Protein AF-A0A2E8H9S0-F1 (afdb_monomer_lite)

Structure (mmCIF, N/CA/C/O backbone):
data_AF-A0A2E8H9S0-F1
#
_entry.id   AF-A0A2E8H9S0-F1
#
loop_
_atom_site.group_PDB
_atom_site.id
_atom_site.type_symbol
_atom_site.label_atom_id
_atom_site.label_alt_id
_atom_site.label_comp_id
_atom_site.label_asym_id
_atom_site.label_entity_id
_atom_site.label_seq_id
_atom_site.pdbx_PDB_ins_code
_atom_site.Cartn_x
_atom_site.Cartn_y
_atom_site.Cartn_z
_atom_site.occupancy
_atom_site.B_iso_or_equiv
_atom_site.auth_seq_id
_atom_site.auth_comp_id
_atom_site.auth_asym_id
_atom_site.auth_atom_id
_atom_site.pdbx_PDB_model_num
ATOM 1 N N . MET A 1 1 ? -18.184 7.581 14.140 1.00 47.22 1 MET A N 1
ATOM 2 C CA . MET A 1 1 ? -17.664 6.230 14.457 1.00 47.22 1 MET A CA 1
ATOM 3 C C . MET A 1 1 ? -18.629 5.186 13.924 1.00 47.22 1 MET A C 1
ATOM 5 O O . MET A 1 1 ? -19.823 5.310 14.173 1.00 47.22 1 MET A O 1
ATOM 9 N N . ALA A 1 2 ? -18.144 4.184 13.183 1.00 56.72 2 ALA A N 1
ATOM 10 C CA . ALA A 1 2 ? -18.949 2.989 12.937 1.00 56.72 2 ALA A CA 1
ATOM 11 C C . ALA A 1 2 ? -19.368 2.406 14.294 1.00 56.72 2 ALA A C 1
ATOM 13 O O . ALA A 1 2 ? -18.574 2.409 15.235 1.00 56.72 2 ALA A O 1
ATOM 14 N N . ARG A 1 3 ? -20.622 1.969 14.412 1.00 78.50 3 ARG A N 1
ATOM 15 C CA . ARG A 1 3 ? -21.126 1.383 15.654 1.00 78.50 3 ARG A CA 1
ATOM 16 C C . ARG A 1 3 ? -20.284 0.148 15.973 1.00 78.50 3 ARG A C 1
ATOM 18 O O . ARG A 1 3 ? -20.197 -0.748 15.134 1.00 78.50 3 ARG A O 1
ATOM 25 N N . LEU A 1 4 ? -19.646 0.143 17.141 1.00 88.44 4 LEU A N 1
ATOM 26 C CA . LEU A 1 4 ? -18.887 -1.008 17.614 1.00 88.44 4 LEU A CA 1
ATOM 27 C C . LEU A 1 4 ? -19.830 -2.210 17.709 1.00 88.44 4 LEU A C 1
ATOM 29 O O . LEU A 1 4 ? -20.987 -2.076 18.110 1.00 88.44 4 LEU A O 1
ATOM 33 N N . ASP A 1 5 ? -19.351 -3.376 17.290 1.00 93.25 5 ASP A N 1
ATOM 34 C CA . ASP A 1 5 ? -20.061 -4.619 17.555 1.00 93.25 5 ASP A CA 1
ATOM 35 C C . ASP A 1 5 ? -19.833 -5.063 19.013 1.00 93.25 5 ASP A C 1
ATOM 37 O O . ASP A 1 5 ? -18.876 -4.656 19.675 1.00 93.25 5 ASP A O 1
ATOM 41 N N . VAL A 1 6 ? -20.705 -5.941 19.516 1.00 95.62 6 VAL A N 1
ATOM 42 C CA . VAL A 1 6 ? -20.669 -6.401 20.919 1.00 95.62 6 VAL A CA 1
ATOM 43 C C . VAL A 1 6 ? -19.329 -7.060 21.285 1.00 95.62 6 VAL A C 1
ATOM 45 O O . VAL A 1 6 ? -18.913 -7.041 22.443 1.00 95.62 6 VAL A O 1
ATOM 48 N N . ARG A 1 7 ? -18.622 -7.650 20.312 1.00 96.50 7 ARG A N 1
ATOM 49 C CA . ARG A 1 7 ? -17.328 -8.306 20.548 1.00 96.50 7 ARG A CA 1
ATOM 50 C C . ARG A 1 7 ? -16.222 -7.267 20.681 1.00 96.50 7 ARG A C 1
ATOM 52 O O . ARG A 1 7 ? -15.384 -7.397 21.564 1.00 96.50 7 ARG A O 1
ATOM 59 N N . GLN A 1 8 ? -16.241 -6.234 19.844 1.00 96.94 8 GLN A N 1
ATOM 60 C CA . GLN A 1 8 ? -15.333 -5.092 19.948 1.00 96.94 8 GLN A CA 1
ATOM 61 C C . GLN A 1 8 ? -15.526 -4.358 21.279 1.00 96.94 8 GLN A C 1
ATOM 63 O O . GLN A 1 8 ? -14.546 -4.073 21.962 1.00 96.94 8 GLN A O 1
ATOM 68 N N . GLU A 1 9 ? -16.777 -4.130 21.687 1.00 96.81 9 GLU A N 1
ATOM 69 C CA . GLU A 1 9 ? -17.101 -3.555 22.998 1.00 96.81 9 GLU A CA 1
ATOM 70 C C . GLU A 1 9 ? -16.582 -4.425 24.149 1.00 96.81 9 GLU A C 1
ATOM 72 O O . GLU A 1 9 ? -16.043 -3.899 25.120 1.00 96.81 9 GLU A O 1
ATOM 77 N N . ALA A 1 10 ? -16.701 -5.754 24.050 1.00 97.12 10 ALA A N 1
ATOM 78 C CA . ALA A 1 10 ? -16.175 -6.668 25.062 1.00 97.12 10 ALA A CA 1
ATOM 79 C C . ALA A 1 10 ? -14.645 -6.597 25.185 1.00 97.12 10 ALA A C 1
ATOM 81 O O . ALA A 1 10 ? -14.139 -6.583 26.306 1.00 97.12 10 ALA A O 1
ATOM 82 N N . VAL A 1 11 ? -13.923 -6.515 24.061 1.00 97.06 11 VAL A N 1
ATOM 83 C CA . VAL A 1 11 ? -12.458 -6.353 24.051 1.00 97.06 11 VAL A CA 1
ATOM 84 C C . VAL A 1 11 ? -12.054 -5.027 24.685 1.00 97.06 11 VAL A C 1
ATOM 86 O O . VAL A 1 11 ? -11.240 -5.026 25.604 1.00 97.06 11 VAL A O 1
ATOM 89 N N . ILE A 1 12 ? -12.653 -3.912 24.248 1.00 96.75 12 ILE A N 1
ATOM 90 C CA . ILE A 1 12 ? -12.361 -2.585 24.812 1.00 96.75 12 ILE A CA 1
ATOM 91 C C . ILE A 1 12 ? -12.625 -2.596 26.315 1.00 96.75 12 ILE A C 1
ATOM 93 O O . ILE A 1 12 ? -11.752 -2.213 27.084 1.00 96.75 12 ILE A O 1
ATOM 97 N N . ARG A 1 13 ? -13.782 -3.117 26.743 1.00 97.06 13 ARG A N 1
ATOM 98 C CA . ARG A 1 13 ? -14.147 -3.213 28.158 1.00 97.06 13 ARG A CA 1
ATOM 99 C C . ARG A 1 13 ? -13.107 -3.990 28.968 1.00 97.06 13 ARG A C 1
ATOM 101 O O . ARG A 1 13 ? -12.701 -3.512 30.023 1.00 97.06 13 ARG A O 1
ATOM 108 N N . ALA A 1 14 ? -12.676 -5.158 28.490 1.00 97.38 14 ALA A N 1
ATOM 109 C CA . ALA A 1 14 ? -11.665 -5.964 29.174 1.00 97.38 14 ALA A CA 1
ATOM 110 C C . ALA A 1 14 ? -10.349 -5.186 29.346 1.00 97.38 14 ALA A C 1
ATOM 112 O O . ALA A 1 14 ? -9.828 -5.106 30.454 1.00 97.38 14 ALA A O 1
ATOM 113 N N . LEU A 1 15 ? -9.870 -4.524 28.289 1.00 96.88 15 LEU A N 1
ATOM 114 C CA . LEU A 1 15 ? -8.646 -3.718 28.349 1.00 96.88 15 LEU A CA 1
ATOM 115 C C . LEU A 1 15 ? -8.792 -2.472 29.239 1.00 96.88 15 LEU A C 1
ATOM 117 O O . LEU A 1 15 ? -7.859 -2.075 29.939 1.00 96.88 15 LEU A O 1
ATOM 121 N N . THR A 1 16 ? -9.972 -1.847 29.254 1.00 96.12 16 THR A N 1
ATOM 122 C CA . THR A 1 16 ? -10.252 -0.697 30.119 1.00 96.12 16 THR A CA 1
ATOM 123 C C . THR A 1 16 ? -10.128 -1.075 31.594 1.00 96.12 16 THR A C 1
ATOM 125 O O . THR A 1 16 ? -9.501 -0.328 32.346 1.00 96.12 16 THR A O 1
ATOM 128 N N . TYR A 1 17 ? -10.681 -2.214 32.013 1.00 95.56 17 TYR A N 1
ATOM 129 C CA . TYR A 1 17 ? -10.714 -2.591 33.430 1.00 95.56 17 TYR A CA 1
ATOM 130 C C . TYR A 1 17 ? -9.489 -3.378 33.894 1.00 95.56 17 TYR A C 1
ATOM 132 O O . TYR A 1 17 ? -8.980 -3.098 34.976 1.00 95.56 17 TYR A O 1
ATOM 140 N N . SER A 1 18 ? -9.003 -4.322 33.091 1.00 94.88 18 SER A N 1
ATOM 141 C CA . SER A 1 18 ? -7.900 -5.208 33.481 1.00 94.88 18 SER A CA 1
ATOM 142 C C . SER A 1 18 ? -6.527 -4.687 33.044 1.00 94.88 18 SER A C 1
ATOM 144 O O . SER A 1 18 ? -5.508 -5.208 33.488 1.00 94.88 18 SER A O 1
ATOM 146 N N . GLY A 1 19 ? -6.481 -3.642 32.210 1.00 92.81 19 GLY A N 1
ATOM 147 C CA . GLY A 1 19 ? -5.237 -3.130 31.638 1.00 92.81 19 GLY A CA 1
ATOM 148 C C . GLY A 1 19 ? -4.802 -3.922 30.402 1.00 92.81 19 GLY A C 1
ATOM 149 O O . GLY A 1 19 ? -5.646 -4.522 29.735 1.00 92.81 19 GLY A O 1
ATOM 150 N N . PRO A 1 20 ? -3.507 -3.893 30.054 1.00 94.19 20 PRO A N 1
ATOM 151 C CA . PRO A 1 20 ? -2.991 -4.650 28.924 1.00 94.19 20 PRO A CA 1
ATOM 152 C C . PRO A 1 20 ? -3.150 -6.155 29.128 1.00 94.19 20 PRO A C 1
ATOM 154 O O . PRO A 1 20 ? -2.842 -6.679 30.198 1.00 94.19 20 PRO A O 1
ATOM 157 N N . LEU A 1 21 ? -3.625 -6.854 28.100 1.00 95.12 21 LEU A N 1
ATOM 158 C CA . LEU A 1 21 ? -3.925 -8.284 28.176 1.00 95.12 21 LEU A CA 1
ATOM 159 C C . LEU A 1 21 ? -3.439 -9.001 26.928 1.00 95.12 21 LEU A C 1
ATOM 161 O O . LEU A 1 21 ? -3.664 -8.537 25.810 1.00 95.12 21 LEU A O 1
ATOM 165 N N . SER A 1 22 ? -2.853 -10.181 27.096 1.00 93.25 22 SER A N 1
ATOM 166 C CA . SER A 1 22 ? -2.532 -11.027 25.952 1.00 93.25 22 SER A CA 1
ATOM 167 C C . SER A 1 22 ? -3.778 -11.635 25.303 1.00 93.25 22 SER A C 1
ATOM 169 O O . SER A 1 22 ? -4.831 -11.732 25.947 1.00 93.25 22 SER A O 1
ATOM 171 N N . PRO A 1 23 ? -3.701 -12.119 24.047 1.00 92.38 23 PRO A N 1
ATOM 172 C CA . PRO A 1 23 ? -4.832 -12.774 23.389 1.00 92.38 23 PRO A CA 1
ATOM 173 C C . PRO A 1 23 ? -5.427 -13.933 24.199 1.00 92.38 23 PRO A C 1
ATOM 175 O O . PRO A 1 23 ? -6.633 -14.186 24.132 1.00 92.38 23 PRO A O 1
ATOM 178 N N . ARG A 1 24 ? -4.602 -14.636 24.989 1.00 93.12 24 ARG A N 1
ATOM 179 C CA . ARG A 1 24 ? -5.066 -15.692 25.896 1.00 93.12 24 ARG A CA 1
ATOM 180 C C . ARG A 1 24 ? -5.895 -15.113 27.041 1.00 93.12 24 ARG A C 1
ATOM 182 O O . ARG A 1 24 ? -6.999 -15.600 27.275 1.00 93.12 24 ARG A O 1
ATOM 189 N N . GLN A 1 25 ? -5.391 -14.083 27.716 1.00 95.06 25 GLN A N 1
ATOM 190 C CA . GLN A 1 25 ? -6.082 -13.450 28.841 1.00 95.06 25 GLN A CA 1
ATOM 191 C C . GLN A 1 25 ? -7.369 -12.752 28.388 1.00 95.06 25 GLN A C 1
ATOM 193 O O . GLN A 1 25 ? -8.411 -12.926 29.007 1.00 95.06 25 GLN A O 1
ATOM 198 N N . LEU A 1 26 ? -7.354 -12.066 27.241 1.00 95.75 26 LEU A N 1
ATOM 199 C CA . LEU A 1 26 ? -8.564 -11.495 26.639 1.00 95.75 26 LEU A CA 1
ATOM 200 C C . LEU A 1 26 ? -9.637 -12.548 26.381 1.00 95.75 26 LEU A C 1
ATOM 202 O O . LEU A 1 26 ? -10.826 -12.278 26.532 1.00 95.75 26 LEU A O 1
ATOM 206 N N . ARG A 1 27 ? -9.240 -13.758 25.988 1.00 96.50 27 ARG A N 1
ATOM 207 C CA . ARG A 1 27 ? -10.175 -14.866 25.790 1.00 96.50 27 ARG A CA 1
ATOM 208 C C . ARG A 1 27 ? -10.837 -15.292 27.098 1.00 96.50 27 ARG A C 1
ATOM 210 O O . ARG A 1 27 ? -12.031 -15.573 27.101 1.00 96.50 27 ARG A O 1
ATOM 217 N N . GLU A 1 28 ? -10.062 -15.344 28.176 1.00 96.19 28 GLU A N 1
ATOM 218 C CA . GLU A 1 28 ? -10.535 -15.681 29.523 1.00 96.19 28 GLU A CA 1
ATOM 219 C C . GLU A 1 28 ? -11.490 -14.600 30.052 1.00 96.19 28 GLU A C 1
ATOM 221 O O . GLU A 1 28 ? -12.584 -14.928 30.503 1.00 96.19 28 GLU A O 1
ATOM 226 N N . GLU A 1 29 ? -11.139 -13.325 29.881 1.00 96.56 29 GLU A N 1
ATOM 227 C CA . GLU A 1 29 ? -11.931 -12.173 30.338 1.00 96.56 29 GLU A CA 1
ATOM 228 C C . GLU A 1 29 ? -13.227 -11.964 29.541 1.00 96.56 29 GLU A C 1
ATOM 230 O O . GLU A 1 29 ? -14.276 -11.616 30.083 1.00 96.56 29 GLU A O 1
ATOM 235 N N . THR A 1 30 ? -13.181 -12.163 28.222 1.00 96.31 30 THR A N 1
ATOM 236 C CA . THR A 1 30 ? -14.342 -11.916 27.349 1.00 96.31 30 THR A CA 1
ATOM 237 C C . THR A 1 30 ? -15.236 -13.140 27.165 1.00 96.31 30 THR A C 1
ATOM 239 O O . THR A 1 30 ? -16.365 -13.000 26.692 1.00 96.31 30 THR A O 1
ATOM 242 N N . GLY A 1 31 ? -14.733 -14.344 27.461 1.00 96.44 31 GLY A N 1
ATOM 243 C CA . GLY A 1 31 ? -15.399 -15.616 27.164 1.00 96.44 31 GLY A CA 1
ATOM 244 C C . GLY A 1 31 ? -15.570 -15.909 25.665 1.00 96.44 31 GLY A C 1
ATOM 245 O O . GLY A 1 31 ? -16.236 -16.876 25.291 1.00 96.44 31 GLY A O 1
ATOM 246 N N . LEU A 1 32 ? -15.001 -15.085 24.778 1.00 96.69 32 LEU A N 1
ATOM 247 C CA . LEU A 1 32 ? -15.121 -15.259 23.332 1.00 96.69 32 LEU A CA 1
ATOM 248 C C . LEU A 1 32 ? -14.265 -16.432 22.849 1.00 96.69 32 LEU A C 1
ATOM 250 O O . LEU A 1 32 ? -13.153 -16.656 23.314 1.00 96.69 32 LEU A O 1
ATOM 254 N N . ALA A 1 33 ? -14.731 -17.153 21.830 1.00 96.44 33 ALA A N 1
ATOM 255 C CA . ALA A 1 33 ? -13.869 -18.096 21.125 1.00 96.44 33 ALA A CA 1
ATOM 256 C C . ALA A 1 33 ? -12.743 -17.352 20.376 1.00 96.44 33 ALA A C 1
ATOM 258 O O . ALA A 1 33 ? -12.923 -16.220 19.924 1.00 96.44 33 ALA A O 1
ATOM 259 N N . HIS A 1 34 ? -11.599 -18.017 20.178 1.00 94.06 34 HIS A N 1
ATOM 260 C CA . HIS A 1 34 ? -10.388 -17.391 19.627 1.00 94.06 34 HIS A CA 1
ATOM 261 C C . HIS A 1 34 ? -10.603 -16.706 18.264 1.00 94.06 34 HIS A C 1
ATOM 263 O O . HIS A 1 34 ? -10.235 -15.549 18.098 1.00 94.06 34 HIS A O 1
ATOM 269 N N . ARG A 1 35 ? -11.245 -17.373 17.291 1.00 96.50 35 ARG A N 1
ATOM 270 C CA . ARG A 1 35 ? -11.479 -16.786 15.955 1.00 96.50 35 ARG A CA 1
ATOM 271 C C . ARG A 1 35 ? -12.344 -15.508 16.011 1.00 96.50 35 ARG A C 1
ATOM 273 O O . ARG A 1 35 ? -11.916 -14.495 15.463 1.00 96.50 35 ARG A O 1
ATOM 280 N N . PRO A 1 36 ? -13.526 -15.504 16.665 1.00 96.50 36 PRO A N 1
ATOM 281 C CA . PRO A 1 36 ? -14.302 -14.281 16.882 1.00 96.50 36 PRO A CA 1
ATOM 282 C C . PRO A 1 36 ? -13.560 -13.170 17.630 1.00 96.50 36 PRO A C 1
ATOM 284 O O . PRO A 1 36 ? -13.732 -12.008 17.267 1.00 96.50 36 PRO A O 1
ATOM 287 N N . LEU A 1 37 ? -12.762 -13.520 18.644 1.00 96.38 37 LEU A N 1
ATOM 288 C CA . LEU A 1 37 ? -11.953 -12.569 19.407 1.00 96.38 37 LEU A CA 1
ATOM 289 C C . LEU A 1 37 ? -10.928 -11.881 18.502 1.00 96.38 37 LEU A C 1
ATOM 291 O O . LEU A 1 37 ? -10.944 -10.660 18.388 1.00 96.38 37 LEU A O 1
ATOM 295 N N . MET A 1 38 ? -10.099 -12.655 17.798 1.00 95.56 38 MET A N 1
ATOM 296 C CA . MET A 1 38 ? -9.067 -12.092 16.922 1.00 95.56 38 MET A CA 1
ATOM 297 C C . MET A 1 38 ? -9.668 -11.287 15.771 1.00 95.56 38 MET A C 1
ATOM 299 O O . MET A 1 38 ? -9.131 -10.252 15.399 1.00 95.56 38 MET A O 1
ATOM 303 N N . ALA A 1 39 ? -10.832 -11.682 15.246 1.00 96.12 39 ALA A N 1
ATOM 304 C CA . ALA A 1 39 ? -11.540 -10.870 14.258 1.00 96.12 39 ALA A CA 1
ATOM 305 C C . ALA A 1 39 ? -11.970 -9.495 14.811 1.00 96.12 39 ALA A C 1
ATOM 307 O O . ALA A 1 39 ? -11.952 -8.514 14.067 1.00 96.12 39 ALA A O 1
ATOM 308 N N . ALA A 1 40 ? -12.356 -9.412 16.090 1.00 96.31 40 ALA A N 1
ATOM 309 C CA . ALA A 1 40 ? -12.659 -8.143 16.750 1.00 96.31 40 ALA A CA 1
ATOM 310 C C . ALA A 1 40 ? -11.383 -7.325 17.004 1.00 96.31 40 ALA A C 1
ATOM 312 O O . ALA A 1 40 ? -11.358 -6.144 16.660 1.00 96.31 40 ALA A O 1
ATOM 313 N N . VAL A 1 41 ? -10.319 -7.961 17.508 1.00 95.62 41 VAL A N 1
ATOM 314 C CA . VAL A 1 41 ? -8.998 -7.342 17.725 1.00 95.62 41 VAL A CA 1
ATOM 315 C C . VAL A 1 41 ? -8.453 -6.752 16.425 1.00 95.62 41 VAL A C 1
ATOM 317 O O . VAL A 1 41 ? -8.263 -5.546 16.360 1.00 95.62 41 VAL A O 1
ATOM 320 N N . HIS A 1 42 ? -8.351 -7.527 15.341 1.00 95.12 42 HIS A N 1
ATOM 321 C CA . HIS A 1 42 ? -7.843 -7.033 14.053 1.00 95.12 42 HIS A CA 1
ATOM 322 C C . HIS A 1 42 ? -8.685 -5.884 13.472 1.00 95.12 42 HIS A C 1
ATOM 324 O O . HIS A 1 42 ? -8.214 -5.090 12.656 1.00 95.12 42 HIS A O 1
ATOM 330 N N . ARG A 1 43 ? -9.979 -5.798 13.816 1.00 94.44 43 ARG A N 1
ATOM 331 C CA . ARG A 1 43 ? -10.802 -4.638 13.443 1.00 94.44 43 ARG A CA 1
ATOM 332 C C . ARG A 1 43 ? -10.448 -3.403 14.267 1.00 94.44 43 ARG A C 1
ATOM 334 O O . ARG A 1 43 ? -10.434 -2.317 13.702 1.00 94.44 43 ARG A O 1
ATOM 341 N N . LEU A 1 44 ? -10.189 -3.569 15.560 1.00 95.44 44 LEU A N 1
ATOM 342 C CA . LEU A 1 44 ? -9.778 -2.489 16.454 1.00 95.44 44 LEU A CA 1
ATOM 343 C C . LEU A 1 44 ? -8.352 -2.005 16.152 1.00 95.44 44 LEU A C 1
ATOM 345 O O . LEU A 1 44 ? -8.129 -0.799 16.148 1.00 95.44 44 LEU A O 1
ATOM 349 N N . GLU A 1 45 ? -7.425 -2.904 15.817 1.00 94.00 45 GLU A N 1
ATOM 350 C CA . GLU A 1 45 ? -6.055 -2.558 15.402 1.00 94.00 45 GLU A CA 1
ATOM 351 C C . GLU A 1 45 ? -6.053 -1.743 14.111 1.00 94.00 45 GLU A C 1
ATOM 353 O O . GLU A 1 45 ? -5.451 -0.678 14.043 1.00 94.00 45 GLU A O 1
ATOM 358 N N . ARG A 1 46 ? -6.815 -2.179 13.097 1.00 90.44 46 ARG A N 1
ATOM 359 C CA . ARG A 1 46 ? -6.977 -1.410 11.850 1.00 90.44 46 ARG A CA 1
ATOM 360 C C . ARG A 1 46 ? -7.617 -0.037 12.059 1.00 90.44 46 ARG A C 1
ATOM 362 O O . ARG A 1 46 ? -7.480 0.823 11.197 1.00 90.44 46 ARG A O 1
ATOM 369 N N . ALA A 1 47 ? -8.339 0.147 13.161 1.00 89.81 47 ALA A N 1
ATOM 370 C CA . ALA A 1 47 ? -8.934 1.419 13.551 1.00 89.81 47 ALA A CA 1
ATOM 371 C C . ALA A 1 47 ? -8.052 2.212 14.533 1.00 89.81 47 ALA A C 1
ATOM 373 O O . ALA A 1 47 ? -8.516 3.227 15.043 1.00 89.81 47 ALA A O 1
ATOM 374 N N . PHE A 1 48 ? -6.824 1.752 14.811 1.00 90.31 48 PHE A N 1
ATOM 375 C CA . PHE A 1 48 ? -5.898 2.349 15.779 1.00 90.31 48 PHE A CA 1
ATOM 376 C C . PHE A 1 48 ? -6.515 2.543 17.175 1.00 90.31 48 PHE A C 1
ATOM 378 O O . PHE A 1 48 ? -6.202 3.497 17.875 1.00 90.31 48 PHE A O 1
ATOM 385 N N . VAL A 1 49 ? -7.408 1.639 17.591 1.00 93.19 49 VAL A N 1
ATOM 386 C CA . VAL A 1 49 ? -8.010 1.648 18.939 1.00 93.19 49 VAL A CA 1
ATOM 387 C C . VAL A 1 49 ? -7.194 0.797 19.907 1.00 93.19 49 VAL A C 1
ATOM 389 O O . VAL A 1 49 ? -7.040 1.152 21.075 1.00 93.19 49 VAL A O 1
ATOM 392 N N . VAL A 1 50 ? -6.667 -0.327 19.419 1.00 94.94 50 VAL A N 1
ATOM 393 C CA . VAL A 1 50 ? -5.782 -1.214 20.182 1.00 94.94 50 VAL A CA 1
ATOM 394 C C . VAL A 1 50 ? -4.470 -1.413 19.436 1.00 94.94 50 VAL A C 1
ATOM 396 O O . VAL A 1 50 ? -4.451 -1.364 18.207 1.00 94.94 50 VAL A O 1
ATOM 399 N N . CYS A 1 51 ? -3.390 -1.641 20.173 1.00 93.25 51 CYS A N 1
ATOM 400 C CA . CYS A 1 51 ? -2.080 -1.967 19.623 1.00 93.25 51 CYS A CA 1
ATOM 401 C C . CYS A 1 51 ? -1.429 -3.092 20.424 1.00 93.25 51 CYS A C 1
ATOM 403 O O . CYS A 1 51 ? -1.615 -3.192 21.635 1.00 93.25 51 CYS A O 1
ATOM 405 N N . GLU A 1 52 ? -0.680 -3.945 19.741 1.00 91.06 52 GLU A N 1
ATOM 406 C CA . GLU A 1 52 ? 0.135 -4.984 20.365 1.00 91.06 52 GLU A CA 1
ATOM 407 C C . GLU A 1 52 ? 1.469 -4.392 20.846 1.00 91.06 52 GLU A C 1
ATOM 409 O O . GLU A 1 52 ? 2.058 -3.553 20.160 1.00 91.06 52 GLU A O 1
ATOM 414 N N . ASP A 1 53 ? 1.957 -4.842 22.002 1.00 85.62 53 ASP A N 1
ATOM 415 C CA . ASP A 1 53 ? 3.332 -4.587 22.433 1.00 85.62 53 ASP A CA 1
ATOM 416 C C . ASP A 1 53 ? 4.317 -5.334 21.513 1.00 85.62 53 ASP A C 1
ATOM 418 O O . ASP A 1 53 ? 4.316 -6.565 21.420 1.00 85.62 53 ASP A O 1
ATOM 422 N N . GLN A 1 54 ? 5.159 -4.577 20.809 1.00 72.25 54 GLN A N 1
ATOM 423 C CA . GLN A 1 54 ? 6.119 -5.094 19.831 1.00 72.25 54 GLN A CA 1
ATOM 424 C C . GLN A 1 54 ? 7.527 -5.291 20.408 1.00 72.25 54 GLN A C 1
ATOM 426 O O . GLN A 1 54 ? 8.516 -5.163 19.688 1.00 72.25 54 GLN A O 1
ATOM 431 N N . THR A 1 55 ? 7.660 -5.616 21.693 1.00 72.56 55 THR A N 1
ATOM 432 C CA . THR A 1 55 ? 8.965 -5.994 22.247 1.00 72.56 55 THR A CA 1
ATOM 433 C C . THR A 1 55 ? 9.462 -7.329 21.665 1.00 72.56 55 THR A C 1
ATOM 435 O O . THR A 1 55 ? 8.800 -8.367 21.728 1.00 72.56 55 THR A O 1
ATOM 438 N N . ASP A 1 56 ? 10.672 -7.318 21.094 1.00 65.00 56 ASP A N 1
ATOM 439 C CA . ASP A 1 56 ? 11.276 -8.470 20.396 1.00 65.00 56 ASP A CA 1
ATOM 440 C C . ASP A 1 56 ? 11.563 -9.686 21.301 1.00 65.00 56 ASP A C 1
ATOM 442 O O . ASP A 1 56 ? 11.858 -10.777 20.813 1.00 65.00 56 ASP A O 1
ATOM 446 N N . SER A 1 57 ? 11.488 -9.523 22.623 1.00 65.81 57 SER A N 1
ATOM 447 C CA . SER A 1 57 ? 11.890 -10.531 23.609 1.00 65.81 57 SER A CA 1
ATOM 448 C C . SER A 1 57 ? 10.737 -11.352 24.198 1.00 65.81 57 SER A C 1
ATOM 450 O O . SER A 1 57 ? 11.001 -12.328 24.907 1.00 65.81 57 SER A O 1
ATOM 452 N N . ALA A 1 58 ? 9.477 -10.999 23.923 1.00 63.78 58 ALA A N 1
ATOM 453 C CA . ALA A 1 58 ? 8.317 -11.627 24.553 1.00 63.78 58 ALA A CA 1
ATOM 454 C C . ALA A 1 58 ? 7.567 -12.583 23.609 1.00 63.78 58 ALA A C 1
ATOM 456 O O . ALA A 1 58 ? 7.165 -12.226 22.501 1.00 63.78 58 ALA A O 1
ATOM 457 N N . TRP A 1 59 ? 7.340 -13.813 24.089 1.00 68.31 59 TRP A N 1
ATOM 458 C CA . TRP A 1 59 ? 6.488 -14.812 23.428 1.00 68.31 59 TRP A CA 1
ATOM 459 C C . TRP A 1 59 ? 4.990 -14.532 23.601 1.00 68.31 59 TRP A C 1
ATOM 461 O O . TRP A 1 59 ? 4.193 -15.008 22.797 1.00 68.31 59 TRP A O 1
ATOM 471 N N . ASP A 1 60 ? 4.612 -13.793 24.649 1.00 77.12 60 ASP A N 1
ATOM 472 C CA . ASP A 1 60 ? 3.236 -13.363 24.902 1.00 77.12 60 ASP A CA 1
ATOM 473 C C . ASP A 1 60 ? 3.181 -11.840 24.794 1.00 77.12 60 ASP A C 1
ATOM 475 O O . ASP A 1 60 ? 3.818 -11.144 25.585 1.00 77.12 60 ASP A O 1
ATOM 479 N N . ARG A 1 61 ? 2.474 -11.339 23.780 1.00 85.56 61 ARG A N 1
ATOM 480 C CA . ARG A 1 61 ? 2.425 -9.915 23.450 1.00 85.56 61 ARG A CA 1
ATOM 481 C C . ARG A 1 61 ? 1.088 -9.327 23.898 1.00 85.56 61 ARG A C 1
ATOM 483 O O . ARG A 1 61 ? 0.047 -9.671 23.328 1.00 85.56 61 ARG A O 1
ATOM 490 N N . PRO A 1 62 ? 1.070 -8.521 24.969 1.00 91.94 62 PRO A N 1
ATOM 491 C CA . PRO A 1 62 ? -0.157 -7.898 25.430 1.00 91.94 62 PRO A CA 1
ATOM 492 C C . PRO A 1 62 ? -0.684 -6.880 24.416 1.00 91.94 62 PRO A C 1
ATOM 494 O O . PRO A 1 62 ? 0.065 -6.218 23.702 1.00 91.94 62 PRO A O 1
ATOM 497 N N . LEU A 1 63 ? -2.007 -6.759 24.370 1.00 94.62 63 LEU A N 1
ATOM 498 C CA . LEU A 1 63 ? -2.722 -5.720 23.646 1.00 94.62 63 LEU A CA 1
ATOM 499 C C . LEU A 1 63 ? -3.046 -4.579 24.603 1.00 94.62 63 LEU A C 1
ATOM 501 O O . LEU A 1 63 ? -3.503 -4.805 25.723 1.00 94.62 63 LEU A O 1
ATOM 505 N N . HIS A 1 64 ? -2.855 -3.357 24.130 1.00 94.62 64 HIS A N 1
ATOM 506 C CA . HIS A 1 64 ? -3.064 -2.118 24.859 1.00 94.62 64 HIS A CA 1
ATOM 507 C C . HIS A 1 64 ? -4.116 -1.259 24.155 1.00 94.62 64 HIS A C 1
ATOM 509 O O . HIS A 1 64 ? -4.353 -1.406 22.957 1.00 94.62 64 HIS A O 1
ATOM 515 N N . LEU A 1 65 ? -4.742 -0.338 24.892 1.00 95.25 65 LEU A N 1
ATOM 516 C CA . LEU A 1 65 ? -5.524 0.740 24.284 1.00 95.25 65 LEU A CA 1
ATOM 517 C C . LEU A 1 65 ? -4.558 1.812 23.774 1.00 95.25 65 LEU A C 1
ATOM 519 O O . LEU A 1 65 ? -3.751 2.316 24.554 1.00 95.25 65 LEU A O 1
ATOM 523 N N . VAL A 1 66 ? -4.683 2.206 22.506 1.00 93.31 66 VAL A N 1
ATOM 524 C CA . VAL A 1 66 ? -3.827 3.246 21.903 1.00 93.31 66 VAL A CA 1
ATOM 525 C C . VAL A 1 66 ? -3.944 4.563 22.665 1.00 93.31 66 VAL A C 1
ATOM 527 O O . VAL A 1 66 ? -2.938 5.212 22.907 1.00 93.31 66 VAL A O 1
ATOM 530 N N . GLU A 1 67 ? -5.145 4.915 23.129 1.00 93.62 67 GLU A N 1
ATOM 531 C CA . GLU A 1 67 ? -5.383 6.091 23.978 1.00 93.62 67 GLU A CA 1
ATOM 532 C C . GLU A 1 67 ? -4.532 6.106 25.259 1.00 93.62 67 GLU A C 1
ATOM 534 O O . GLU A 1 67 ? -4.196 7.175 25.760 1.00 93.62 67 GLU A O 1
ATOM 539 N N . ARG A 1 68 ? -4.178 4.935 25.804 1.00 92.19 68 ARG A N 1
ATOM 540 C CA . ARG A 1 68 ? -3.351 4.838 27.015 1.00 92.19 68 ARG A CA 1
ATOM 541 C C . ARG A 1 68 ? -1.861 4.890 26.710 1.00 92.19 68 ARG A C 1
ATOM 543 O O . ARG A 1 68 ? -1.137 5.555 27.440 1.00 92.19 68 ARG A O 1
ATOM 550 N N . GLU A 1 69 ? -1.422 4.199 25.662 1.00 91.38 69 GLU A N 1
ATOM 551 C CA . GLU A 1 69 ? -0.001 4.144 25.282 1.00 91.38 69 GLU A CA 1
ATOM 552 C C . GLU A 1 69 ? 0.464 5.424 24.584 1.00 91.38 69 GLU A C 1
ATOM 554 O O . GLU A 1 69 ? 1.587 5.881 24.775 1.00 91.38 69 GLU A O 1
ATOM 559 N N . PHE A 1 70 ? -0.423 6.034 23.800 1.00 91.81 70 PHE A N 1
ATOM 560 C CA . PHE A 1 70 ? -0.153 7.221 22.996 1.00 91.81 70 PHE A CA 1
ATOM 561 C C . PHE A 1 70 ? -1.237 8.287 23.235 1.00 91.81 70 PHE A C 1
ATOM 563 O O . PHE A 1 70 ? -1.961 8.657 22.304 1.00 91.81 70 PHE A O 1
ATOM 570 N N . PRO A 1 71 ? -1.372 8.802 24.473 1.00 92.12 71 PRO A N 1
ATOM 571 C CA . PRO A 1 71 ? -2.442 9.733 24.831 1.00 92.12 71 PRO A CA 1
ATOM 572 C C . PRO A 1 71 ? -2.395 11.020 24.005 1.00 92.12 71 PRO A C 1
ATOM 574 O O . PRO A 1 71 ? -3.438 11.518 23.589 1.00 92.12 71 PRO A O 1
ATOM 577 N N . ASP A 1 72 ? -1.196 11.516 23.697 1.00 93.12 72 ASP A N 1
ATOM 578 C CA . ASP A 1 72 ? -1.016 12.718 22.881 1.00 93.12 72 ASP A CA 1
ATOM 579 C C . ASP A 1 72 ? -1.489 12.498 21.440 1.00 93.12 72 ASP A C 1
ATOM 581 O O . ASP A 1 72 ? -2.209 13.333 20.894 1.00 93.12 72 ASP A O 1
ATOM 585 N N . LEU A 1 73 ? -1.148 11.348 20.842 1.00 87.00 73 LEU A N 1
ATOM 586 C CA . LEU A 1 73 ? -1.593 10.978 19.495 1.00 87.00 73 LEU A CA 1
ATOM 587 C C . LEU A 1 73 ? -3.120 10.884 19.432 1.00 87.00 73 LEU A C 1
ATOM 589 O O . LEU A 1 73 ? -3.732 11.334 18.466 1.00 87.00 73 LEU A O 1
ATOM 593 N N . TRP A 1 74 ? -3.731 10.308 20.467 1.00 87.38 74 TRP A N 1
ATOM 594 C CA . TRP A 1 74 ? -5.177 10.145 20.548 1.00 87.38 74 TRP A CA 1
ATOM 595 C C . TRP A 1 74 ? -5.907 11.480 20.729 1.00 87.38 74 TRP A C 1
ATOM 597 O O . TRP A 1 74 ? -6.888 11.747 20.039 1.00 87.38 74 TRP A O 1
ATOM 607 N N . GLN A 1 75 ? -5.409 12.353 21.610 1.00 89.69 75 GLN A N 1
ATOM 608 C CA . GLN A 1 75 ? -5.998 13.675 21.854 1.00 89.69 75 GLN A CA 1
ATOM 609 C C . GLN A 1 75 ? -5.849 14.623 20.660 1.00 89.69 75 GLN A C 1
ATOM 611 O O . GLN A 1 75 ? -6.700 15.485 20.449 1.00 89.69 75 GLN A O 1
ATOM 616 N N . GLN A 1 76 ? -4.779 14.466 19.882 1.00 90.19 76 GLN A N 1
ATOM 617 C CA . GLN A 1 76 ? -4.487 15.279 18.700 1.00 90.19 76 GLN A CA 1
ATOM 618 C C . GLN A 1 76 ? -5.013 14.651 17.403 1.00 90.19 76 GLN A C 1
ATOM 620 O O . GLN A 1 76 ? -4.683 15.132 16.317 1.00 90.19 76 GLN A O 1
ATOM 625 N N . ALA A 1 77 ? -5.810 13.579 17.490 1.00 86.31 77 ALA A N 1
ATOM 626 C CA . ALA A 1 77 ? -6.351 12.913 16.317 1.00 86.31 77 ALA A CA 1
ATOM 627 C C . ALA A 1 77 ? -7.142 13.919 15.454 1.00 86.31 77 ALA A C 1
ATOM 629 O O . ALA A 1 77 ? -8.089 14.542 15.947 1.00 86.31 77 ALA A O 1
ATOM 630 N N . PRO A 1 78 ? -6.762 14.112 14.177 1.00 88.19 78 PRO A N 1
ATOM 631 C CA . PRO A 1 78 ? -7.429 15.075 13.315 1.00 88.19 78 PRO A CA 1
ATOM 632 C C . PRO A 1 78 ? -8.869 14.651 13.020 1.00 88.19 78 PRO A C 1
ATOM 634 O O . PRO A 1 78 ? -9.211 13.465 13.046 1.00 88.19 78 PRO A O 1
ATOM 637 N N . ASP A 1 79 ? -9.700 15.631 12.665 1.00 91.19 79 ASP A N 1
ATOM 638 C CA . ASP A 1 79 ? -11.013 15.356 12.085 1.00 91.19 79 ASP A CA 1
ATOM 639 C C . ASP A 1 79 ? -10.870 14.407 10.871 1.00 91.19 79 ASP A C 1
ATOM 641 O O . ASP A 1 79 ? -9.953 14.596 10.063 1.00 91.19 79 ASP A O 1
ATOM 645 N N . PRO A 1 80 ? -11.740 13.389 10.709 1.00 90.56 80 PRO A N 1
ATOM 646 C CA . PRO A 1 80 ? -11.614 12.415 9.627 1.00 90.56 80 PRO A CA 1
ATOM 647 C C . PRO A 1 80 ? -11.570 13.017 8.218 1.00 90.56 80 PRO A C 1
ATOM 649 O O . PRO A 1 80 ? -10.879 12.474 7.354 1.00 90.56 80 PRO A O 1
ATOM 652 N N . GLU A 1 81 ? -12.282 14.118 7.962 1.00 92.88 81 GLU A N 1
ATOM 653 C CA . GLU A 1 81 ? -12.263 14.782 6.656 1.00 92.88 81 GLU A CA 1
ATOM 654 C C . GLU A 1 81 ? -10.927 15.493 6.428 1.00 92.88 81 GLU A C 1
ATOM 656 O O . GLU A 1 81 ? -10.331 15.361 5.355 1.00 92.88 81 GLU A O 1
ATOM 661 N N . ALA A 1 82 ? -10.414 16.178 7.456 1.00 94.12 82 ALA A N 1
ATOM 662 C CA . ALA A 1 82 ? -9.096 16.808 7.419 1.00 94.12 82 ALA A CA 1
ATOM 663 C C . ALA A 1 82 ? -7.973 15.769 7.240 1.00 94.12 82 ALA A C 1
ATOM 665 O O . ALA A 1 82 ? -7.067 15.968 6.428 1.00 94.12 82 ALA A O 1
ATOM 666 N N . ALA A 1 83 ? -8.068 14.636 7.940 1.00 95.06 83 ALA A N 1
ATOM 667 C CA . ALA A 1 83 ? -7.131 13.523 7.834 1.00 95.06 83 ALA A CA 1
ATOM 668 C C . ALA A 1 83 ? -7.124 12.920 6.423 1.00 95.06 83 ALA A C 1
ATOM 670 O O . ALA A 1 83 ? -6.060 12.713 5.841 1.00 95.06 83 ALA A O 1
ATOM 671 N N . ALA A 1 84 ? -8.306 12.676 5.847 1.00 97.06 84 ALA A N 1
ATOM 672 C CA . ALA A 1 84 ? -8.428 12.169 4.485 1.00 97.06 84 ALA A CA 1
ATOM 673 C C . ALA A 1 84 ? -7.815 13.143 3.468 1.00 97.06 84 ALA A C 1
ATOM 675 O O . ALA A 1 84 ? -7.057 12.714 2.5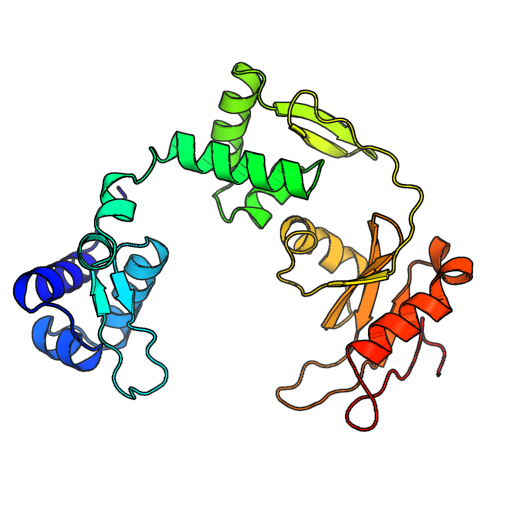99 1.00 97.06 84 ALA A O 1
ATOM 676 N N . ALA A 1 85 ? -8.091 14.446 3.594 1.00 97.56 85 ALA A N 1
ATOM 677 C CA . ALA A 1 85 ? -7.521 15.458 2.707 1.00 97.56 85 ALA A CA 1
ATOM 678 C C . ALA A 1 85 ? -5.989 15.501 2.789 1.00 97.56 85 ALA A C 1
ATOM 680 O O . ALA A 1 85 ? -5.321 15.621 1.765 1.00 97.56 85 ALA A O 1
ATOM 681 N N . GLU A 1 86 ? -5.426 15.365 3.990 1.00 96.81 86 GLU A N 1
ATOM 682 C CA . GLU A 1 86 ? -3.977 15.327 4.193 1.00 96.81 86 GLU A CA 1
ATOM 683 C C . GLU A 1 86 ? -3.333 14.066 3.600 1.00 96.81 86 GLU A C 1
ATOM 685 O O . GLU A 1 86 ? -2.304 14.152 2.932 1.00 96.81 86 GLU A O 1
ATOM 690 N N . VAL A 1 87 ? -3.957 12.896 3.772 1.00 96.69 87 VAL A N 1
ATOM 691 C CA . VAL A 1 87 ? -3.483 11.644 3.157 1.00 96.69 87 VAL A CA 1
ATOM 692 C C . VAL A 1 87 ? -3.462 11.759 1.633 1.00 96.69 87 VAL A C 1
ATOM 694 O O . VAL A 1 87 ? -2.458 11.414 1.008 1.00 96.69 87 VAL A O 1
ATOM 697 N N . LEU A 1 88 ? -4.541 12.267 1.027 1.00 97.75 88 LEU A N 1
ATOM 698 C CA . LEU A 1 88 ? -4.604 12.446 -0.424 1.00 97.75 88 LEU A CA 1
ATOM 699 C C . LEU A 1 88 ? -3.609 13.499 -0.914 1.00 97.75 88 LEU A C 1
ATOM 701 O O . LEU A 1 88 ? -2.974 13.283 -1.941 1.00 97.75 88 LEU A O 1
ATOM 705 N N . ALA A 1 89 ? -3.416 14.591 -0.171 1.00 96.00 89 ALA A N 1
ATOM 706 C CA . ALA A 1 89 ? -2.407 15.591 -0.499 1.00 96.00 89 ALA A CA 1
ATOM 707 C C . ALA A 1 89 ? -1.002 14.972 -0.525 1.00 96.00 89 ALA A C 1
ATOM 709 O O . ALA A 1 89 ? -0.294 15.130 -1.515 1.00 96.00 89 ALA A O 1
ATOM 710 N N . ARG A 1 90 ? -0.604 14.217 0.506 1.00 95.50 90 ARG A N 1
ATOM 711 C CA . ARG A 1 90 ? 0.714 13.554 0.537 1.00 95.50 90 ARG A CA 1
ATOM 712 C C . ARG A 1 90 ? 0.892 12.5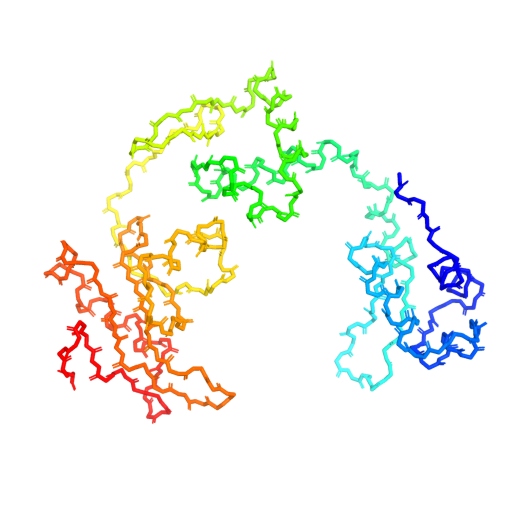52 -0.594 1.00 95.50 90 ARG A C 1
ATOM 714 O O . ARG A 1 90 ? 1.971 12.480 -1.178 1.00 95.50 90 ARG A O 1
ATOM 721 N N . LEU A 1 91 ? -0.163 11.806 -0.915 1.00 95.75 91 LEU A N 1
ATOM 722 C CA . LEU A 1 91 ? -0.131 10.871 -2.031 1.00 95.75 91 LEU A CA 1
ATOM 723 C C . LEU A 1 91 ? 0.062 11.608 -3.360 1.00 95.75 91 LEU A C 1
ATOM 725 O O . LEU A 1 91 ? 0.935 11.223 -4.125 1.00 95.75 91 LEU A O 1
ATOM 729 N N . LEU A 1 92 ? -0.673 12.697 -3.598 1.00 95.38 92 LEU A N 1
ATOM 730 C CA . LEU A 1 92 ? -0.497 13.539 -4.786 1.00 95.38 92 LEU A CA 1
ATOM 731 C C . LEU A 1 92 ? 0.891 14.170 -4.853 1.00 95.38 92 LEU A C 1
ATOM 733 O O . LEU A 1 92 ? 1.457 14.236 -5.928 1.00 95.38 92 LEU A O 1
ATOM 737 N N . HIS A 1 93 ? 1.476 14.556 -3.721 1.00 92.56 93 HIS A N 1
ATOM 738 C CA . HIS A 1 93 ? 2.853 15.047 -3.700 1.00 92.56 93 HIS A CA 1
ATOM 739 C C . HIS A 1 93 ? 3.862 13.965 -4.118 1.00 92.56 93 HIS A C 1
ATOM 741 O O . HIS A 1 93 ? 4.829 14.248 -4.811 1.00 92.56 93 HIS A O 1
ATOM 747 N N . THR A 1 94 ? 3.639 12.711 -3.713 1.00 91.50 94 THR A N 1
ATOM 748 C CA . THR A 1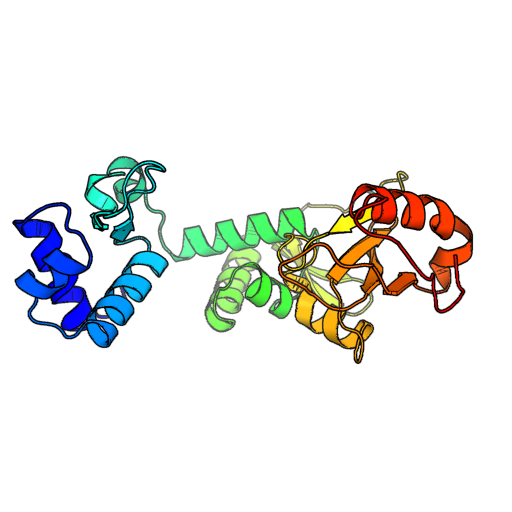 94 ? 4.526 11.592 -4.081 1.00 91.50 94 THR A CA 1
ATOM 749 C C . THR A 1 94 ? 4.310 11.121 -5.517 1.00 91.50 94 THR A C 1
ATOM 751 O O . THR A 1 94 ? 5.264 10.714 -6.166 1.00 91.50 94 THR A O 1
ATOM 754 N N . GLN A 1 95 ? 3.066 11.119 -6.000 1.00 91.38 95 GLN A N 1
ATOM 755 C CA . GLN A 1 95 ? 2.739 10.672 -7.357 1.00 91.38 95 GLN A CA 1
ATOM 756 C C . GLN A 1 95 ? 2.873 11.781 -8.403 1.00 91.38 95 GLN A C 1
ATOM 758 O O . GLN A 1 95 ? 2.908 11.469 -9.585 1.00 91.38 95 GLN A O 1
ATOM 763 N N . VAL A 1 96 ? 2.902 13.052 -7.984 1.00 90.94 96 VAL A N 1
ATOM 764 C CA . VAL A 1 96 ? 2.748 14.271 -8.805 1.00 90.94 96 VAL A CA 1
ATOM 765 C C . VAL A 1 96 ? 1.362 14.374 -9.462 1.00 90.94 96 VAL A C 1
ATOM 767 O O . VAL A 1 96 ? 0.695 15.403 -9.370 1.00 90.94 96 VAL A O 1
ATOM 770 N N . PHE A 1 97 ? 0.878 13.274 -10.034 1.00 93.44 97 PHE A N 1
ATOM 771 C CA . PHE A 1 97 ? -0.427 13.101 -10.647 1.00 93.44 97 PHE A CA 1
ATOM 772 C C . PHE A 1 97 ? -1.048 11.767 -10.232 1.00 93.44 97 PHE A C 1
ATOM 774 O O . PHE A 1 97 ? -0.368 10.746 -10.155 1.00 93.44 97 PHE A O 1
ATOM 781 N N . ALA A 1 98 ? -2.360 11.746 -9.993 1.00 95.50 98 ALA A N 1
ATOM 782 C CA . ALA A 1 98 ? -3.082 10.490 -9.823 1.00 95.50 98 ALA A CA 1
ATOM 783 C C . ALA A 1 98 ? -4.551 10.590 -10.245 1.00 95.50 98 ALA A C 1
ATOM 785 O O . ALA A 1 98 ? -5.256 11.559 -9.948 1.00 95.50 98 ALA A O 1
ATOM 786 N N . THR A 1 99 ? -5.063 9.524 -10.855 1.00 96.19 99 THR A N 1
ATOM 787 C CA . THR A 1 99 ? -6.503 9.344 -11.072 1.00 96.19 99 THR A CA 1
ATOM 788 C C . THR A 1 99 ? -7.226 9.094 -9.744 1.00 96.19 99 THR A C 1
ATOM 790 O O . THR A 1 99 ? -6.647 8.619 -8.762 1.00 96.19 99 THR A O 1
ATOM 793 N N . THR A 1 100 ? -8.544 9.313 -9.695 1.00 95.88 100 THR A N 1
ATOM 794 C CA . THR A 1 100 ? -9.351 8.983 -8.502 1.00 95.88 100 THR A CA 1
ATOM 795 C C . THR A 1 100 ? -9.243 7.499 -8.111 1.00 95.88 100 THR A C 1
ATOM 797 O O . THR A 1 100 ? -9.325 7.159 -6.928 1.00 95.88 100 THR A O 1
ATOM 800 N N . ALA A 1 101 ? -9.049 6.603 -9.086 1.00 94.75 101 ALA A N 1
ATOM 801 C CA . ALA A 1 101 ? -8.855 5.178 -8.832 1.00 94.75 101 ALA A CA 1
ATOM 802 C C . ALA A 1 101 ? -7.507 4.900 -8.150 1.00 94.75 101 ALA A C 1
ATOM 804 O O . ALA A 1 101 ? -7.482 4.211 -7.128 1.00 94.75 101 ALA A O 1
ATOM 805 N N . GLN A 1 102 ? -6.424 5.497 -8.655 1.00 96.06 102 GLN A N 1
ATOM 806 C CA . GLN A 1 102 ? -5.087 5.395 -8.063 1.00 96.06 102 GLN A CA 1
ATOM 807 C C . GLN A 1 102 ? -5.059 5.999 -6.650 1.00 96.06 102 GLN A C 1
ATOM 809 O O . GLN A 1 102 ? -4.531 5.382 -5.726 1.00 96.06 102 GLN A O 1
ATOM 814 N N . LEU A 1 103 ? -5.725 7.139 -6.425 1.00 97.06 103 LEU A N 1
ATOM 815 C CA . LEU A 1 103 ? -5.862 7.736 -5.091 1.00 97.06 103 LEU A CA 1
ATOM 816 C C . LEU A 1 103 ? -6.558 6.801 -4.093 1.00 97.06 103 LEU A C 1
ATOM 818 O O . LEU A 1 103 ? -6.122 6.680 -2.946 1.00 97.06 103 LEU A O 1
ATOM 822 N N . ALA A 1 104 ? -7.618 6.107 -4.512 1.00 96.31 104 ALA A N 1
ATOM 823 C CA . ALA A 1 104 ? -8.286 5.115 -3.671 1.00 96.31 104 ALA A CA 1
ATOM 824 C C . ALA A 1 104 ? -7.391 3.896 -3.395 1.00 96.31 104 ALA A C 1
ATOM 826 O O . ALA A 1 104 ? -7.302 3.442 -2.253 1.00 96.31 104 ALA A O 1
ATOM 827 N N . ALA A 1 105 ? -6.693 3.391 -4.414 1.00 94.44 105 ALA A N 1
ATOM 828 C CA . ALA A 1 105 ? -5.787 2.255 -4.277 1.00 94.44 105 ALA A CA 1
ATOM 829 C C . ALA A 1 105 ? -4.593 2.561 -3.354 1.00 94.44 105 ALA A C 1
ATOM 831 O O . ALA A 1 105 ? -4.246 1.728 -2.513 1.00 94.44 105 ALA A O 1
ATOM 832 N N . GLY A 1 106 ? -4.000 3.752 -3.483 1.00 93.56 106 GLY A N 1
ATOM 833 C CA . GLY A 1 106 ? -2.840 4.195 -2.710 1.00 93.56 106 GLY A CA 1
ATOM 834 C C . GLY A 1 106 ? -3.162 4.573 -1.266 1.00 93.56 106 GLY A C 1
ATOM 835 O O . GLY A 1 106 ? -2.415 4.216 -0.360 1.00 93.56 106 GLY A O 1
ATOM 836 N N . SER A 1 107 ? -4.290 5.248 -1.027 1.00 94.31 107 SER A N 1
ATOM 837 C CA . SER A 1 107 ? -4.693 5.662 0.328 1.00 94.31 107 SER A CA 1
ATOM 838 C C . SER A 1 107 ? -5.382 4.556 1.133 1.00 94.31 107 SER A C 1
ATOM 840 O O . SER A 1 107 ? -5.470 4.643 2.356 1.00 94.31 107 SER A O 1
ATOM 842 N N . GLY A 1 108 ? -5.932 3.538 0.461 1.00 92.31 108 GLY A N 1
ATOM 843 C CA . GLY A 1 108 ? -6.805 2.540 1.083 1.00 92.31 108 GLY A CA 1
ATOM 844 C C . GLY A 1 108 ? -8.192 3.077 1.468 1.00 92.31 108 GLY A C 1
ATOM 845 O O . GLY A 1 108 ? -8.992 2.340 2.050 1.00 92.31 108 GLY A O 1
ATOM 846 N N . LEU A 1 109 ? -8.504 4.337 1.144 1.00 94.62 109 LEU A N 1
ATOM 847 C CA . LEU A 1 109 ? -9.815 4.936 1.373 1.00 94.62 109 LEU A CA 1
ATOM 848 C C . LEU A 1 109 ? -10.831 4.436 0.337 1.00 94.62 109 LEU A C 1
ATOM 850 O O . LEU A 1 109 ? -10.521 4.173 -0.825 1.00 94.62 109 LEU A O 1
ATOM 854 N N . GLY A 1 110 ? -12.097 4.335 0.745 1.00 94.12 110 GLY A N 1
ATOM 855 C CA . GLY A 1 110 ? -13.171 3.967 -0.175 1.00 94.12 110 GLY A CA 1
ATOM 856 C C . GLY A 1 110 ? -13.387 5.034 -1.254 1.00 94.12 110 GLY A C 1
ATOM 857 O O . GLY A 1 110 ? -13.376 6.226 -0.955 1.00 94.12 110 GLY A O 1
ATOM 858 N N . LYS A 1 111 ? -13.691 4.614 -2.492 1.00 95.06 111 LYS A N 1
ATOM 859 C CA . LYS A 1 111 ? -13.879 5.507 -3.658 1.00 95.06 111 LYS A CA 1
ATOM 860 C C . LYS A 1 111 ? -14.811 6.700 -3.393 1.00 95.06 111 LYS A C 1
ATOM 862 O O . LYS A 1 111 ? -14.542 7.802 -3.853 1.00 95.06 111 LYS A O 1
ATOM 867 N N . ARG A 1 112 ? -15.887 6.494 -2.621 1.00 95.88 112 ARG A N 1
ATOM 868 C CA . ARG A 1 112 ? -16.823 7.568 -2.239 1.00 95.88 112 ARG A CA 1
ATOM 869 C C . ARG A 1 112 ? -16.152 8.644 -1.383 1.00 95.88 112 ARG A C 1
ATOM 871 O O . ARG A 1 112 ? -16.369 9.816 -1.649 1.00 95.88 112 ARG A O 1
ATOM 878 N N . VAL A 1 113 ? -15.360 8.233 -0.387 1.00 97.25 113 VAL A N 1
ATOM 879 C CA . VAL A 1 113 ? -14.630 9.149 0.504 1.00 97.25 113 VAL A CA 1
ATOM 880 C C . VAL A 1 113 ? -13.615 9.938 -0.309 1.00 97.25 113 VAL A C 1
ATOM 882 O O . VAL A 1 113 ? -13.613 11.159 -0.241 1.00 97.25 113 VAL A O 1
ATOM 885 N N . VAL A 1 114 ? -12.836 9.259 -1.157 1.00 98.19 114 VAL A N 1
ATOM 886 C CA . VAL A 1 114 ? -11.875 9.921 -2.051 1.00 98.19 114 VAL A CA 1
ATOM 887 C C . VAL A 1 114 ? -12.565 10.962 -2.931 1.00 98.19 114 VAL A C 1
ATOM 889 O O . VAL A 1 114 ? -12.133 12.109 -2.955 1.00 98.19 114 VAL A O 1
ATOM 892 N N . GLY A 1 115 ? -13.668 10.601 -3.595 1.00 97.56 115 GLY A N 1
ATOM 893 C CA . GLY A 1 115 ? -14.410 11.526 -4.456 1.00 97.56 115 GLY A CA 1
ATOM 894 C C . GLY A 1 115 ? -14.935 12.757 -3.711 1.00 97.56 115 GLY A C 1
ATOM 895 O O . GLY A 1 115 ? -14.756 13.881 -4.181 1.00 97.56 115 GLY A O 1
ATOM 896 N N . SER A 1 116 ? -15.533 12.575 -2.526 1.00 97.69 116 SER A N 1
ATOM 897 C CA . SER A 1 116 ? -16.002 13.707 -1.716 1.00 97.69 116 SER A CA 1
ATOM 898 C C . SER A 1 116 ? -14.855 14.580 -1.212 1.00 97.69 116 SER A C 1
ATOM 900 O O . SER A 1 116 ? -14.959 15.802 -1.267 1.00 97.69 116 SER A O 1
ATOM 902 N N . THR A 1 117 ? -13.753 13.975 -0.762 1.00 98.44 117 THR A N 1
ATOM 903 C CA . THR A 1 117 ? -12.587 14.704 -0.252 1.00 98.44 117 THR A CA 1
ATOM 904 C C . THR A 1 117 ? -11.932 15.524 -1.358 1.00 98.44 117 THR A C 1
ATOM 906 O O . THR A 1 117 ? -11.677 16.706 -1.152 1.00 98.44 117 THR A O 1
ATOM 909 N N . ILE A 1 118 ? -11.739 14.947 -2.546 1.00 98.12 118 ILE A N 1
ATOM 910 C CA . ILE A 1 118 ? -11.193 15.656 -3.708 1.00 98.12 118 ILE A CA 1
ATOM 911 C C . ILE A 1 118 ? -12.084 16.827 -4.119 1.00 98.12 118 ILE A C 1
ATOM 913 O O . ILE A 1 118 ? -11.578 17.927 -4.302 1.00 98.12 118 ILE A O 1
ATOM 917 N N . THR A 1 119 ? -13.406 16.634 -4.154 1.00 97.69 119 THR A N 1
ATOM 918 C CA . THR A 1 119 ? -14.351 17.725 -4.451 1.00 97.69 119 THR A CA 1
ATOM 919 C C . THR A 1 119 ? -14.191 18.888 -3.461 1.00 97.69 119 THR A C 1
ATOM 921 O O . THR A 1 119 ? -14.240 20.057 -3.838 1.00 97.69 119 THR A O 1
ATOM 924 N N . THR A 1 120 ? -13.999 18.590 -2.173 1.00 97.38 120 THR A N 1
ATOM 925 C CA . THR A 1 120 ? -13.744 19.616 -1.152 1.00 97.38 120 THR A CA 1
ATOM 926 C C . THR A 1 120 ? -12.385 20.290 -1.353 1.00 97.38 120 THR A C 1
ATOM 928 O O . THR A 1 120 ? -12.302 21.516 -1.285 1.00 97.38 120 THR A O 1
ATOM 931 N N . MET A 1 121 ? -11.333 19.515 -1.633 1.00 97.88 121 MET A N 1
ATOM 932 C CA . MET A 1 121 ? -9.985 20.037 -1.875 1.00 97.88 121 MET A CA 1
ATOM 933 C C . MET A 1 121 ? -9.945 20.958 -3.104 1.00 97.88 121 MET A C 1
ATOM 935 O O . MET A 1 121 ? -9.358 22.037 -3.020 1.00 97.88 121 MET A O 1
ATOM 939 N N . GLU A 1 122 ? -10.621 20.586 -4.191 1.00 97.44 122 GLU A N 1
ATOM 940 C CA . GLU A 1 122 ? -10.745 21.371 -5.425 1.00 97.44 122 GLU A CA 1
ATOM 941 C C . GLU A 1 122 ? -11.455 22.706 -5.169 1.00 97.44 122 GLU A C 1
ATOM 943 O O . GLU A 1 122 ? -10.933 23.765 -5.511 1.00 97.44 122 GLU A O 1
ATOM 948 N N . ARG A 1 123 ? -12.600 22.694 -4.467 1.00 96.94 123 ARG A N 1
ATOM 949 C CA . ARG A 1 123 ? -13.305 23.934 -4.076 1.00 96.94 123 ARG A CA 1
ATOM 950 C C . ARG A 1 123 ? -12.442 24.877 -3.239 1.00 96.94 123 ARG A C 1
ATOM 952 O O . ARG A 1 123 ? -12.656 26.084 -3.276 1.00 96.94 123 ARG A O 1
ATOM 959 N N . SER A 1 124 ? -11.503 24.331 -2.468 1.00 96.00 124 SER A N 1
ATOM 960 C CA . SER A 1 124 ? -10.537 25.101 -1.676 1.00 96.00 124 SER A CA 1
ATOM 961 C C . SER A 1 124 ? -9.234 25.430 -2.419 1.00 96.00 124 SER A C 1
ATOM 963 O O . SER A 1 124 ? -8.307 25.930 -1.789 1.00 96.00 124 SER A O 1
ATOM 965 N N . ALA A 1 125 ? -9.149 25.137 -3.723 1.00 95.81 125 ALA A N 1
ATOM 966 C CA . ALA A 1 125 ? -7.963 25.324 -4.563 1.00 95.81 125 ALA A CA 1
ATOM 967 C C . ALA A 1 125 ? -6.684 24.670 -3.996 1.00 95.81 125 ALA A C 1
ATOM 969 O O . ALA A 1 125 ? -5.590 25.218 -4.104 1.00 95.81 125 ALA A O 1
ATOM 970 N N . ARG A 1 126 ? -6.829 23.506 -3.344 1.00 96.44 126 ARG A N 1
ATOM 971 C CA . ARG A 1 126 ? -5.699 22.673 -2.885 1.00 96.44 126 ARG A CA 1
ATOM 972 C C . ARG A 1 126 ? -5.247 21.674 -3.946 1.00 96.44 126 ARG A C 1
ATOM 974 O O . ARG A 1 126 ? -4.103 21.228 -3.915 1.00 96.44 126 ARG A O 1
ATOM 981 N N . VAL A 1 127 ? -6.165 21.279 -4.821 1.00 97.38 127 VAL A N 1
ATOM 982 C CA . VAL A 1 127 ? -5.919 20.388 -5.956 1.00 97.38 127 VAL A CA 1
ATOM 983 C C . VAL A 1 127 ? -6.623 20.939 -7.180 1.00 97.38 127 VAL A C 1
ATOM 985 O O . VAL A 1 127 ? -7.599 21.681 -7.060 1.00 97.38 127 VAL A O 1
ATOM 988 N N . GLU A 1 128 ? -6.153 20.531 -8.346 1.00 96.19 128 GLU A N 1
ATOM 989 C CA . GLU A 1 128 ? -6.753 20.871 -9.628 1.00 96.19 128 GLU A CA 1
ATOM 990 C C . GLU A 1 128 ? -6.867 19.635 -10.516 1.00 96.19 128 GLU A C 1
ATOM 992 O O . GLU A 1 128 ? -6.043 18.717 -10.439 1.00 96.19 128 GLU A O 1
ATOM 997 N N . ALA A 1 129 ? -7.927 19.604 -11.324 1.00 96.12 129 ALA A N 1
ATOM 998 C CA . ALA A 1 129 ? -8.120 18.576 -12.331 1.00 96.12 129 ALA A CA 1
ATOM 999 C C . ALA A 1 129 ? -7.167 18.825 -13.505 1.00 96.12 129 ALA A C 1
ATOM 1001 O O . ALA A 1 129 ? -7.099 19.936 -14.036 1.00 96.12 129 ALA A O 1
ATOM 1002 N N . VAL A 1 130 ? -6.452 17.785 -13.920 1.00 94.81 130 VAL A N 1
ATOM 1003 C CA . VAL A 1 130 ? -5.497 17.839 -15.030 1.00 94.81 130 VAL A CA 1
ATOM 1004 C C . VAL A 1 130 ? -5.600 16.600 -15.904 1.00 94.81 130 VAL A C 1
ATOM 1006 O O . VAL A 1 130 ? -6.059 15.543 -15.466 1.00 94.81 130 VAL A O 1
ATOM 1009 N N . THR A 1 131 ? -5.161 16.743 -17.152 1.00 94.25 131 THR A N 1
ATOM 1010 C CA . THR A 1 131 ? -5.023 15.632 -18.091 1.00 94.25 131 THR A CA 1
ATOM 1011 C C . THR A 1 131 ? -3.544 15.394 -18.359 1.00 94.25 131 THR A C 1
ATOM 1013 O O . THR A 1 131 ? -2.864 16.291 -18.855 1.00 94.25 131 THR A O 1
ATOM 1016 N N . MET A 1 132 ? -3.064 14.191 -18.054 1.00 87.38 132 MET A N 1
ATOM 1017 C CA . MET A 1 132 ? -1.698 13.744 -18.342 1.00 87.38 132 MET A CA 1
ATOM 1018 C C . MET A 1 132 ? -1.770 12.429 -19.110 1.00 87.38 132 MET A C 1
ATOM 1020 O O . MET A 1 132 ? -2.522 11.538 -18.727 1.00 87.38 132 MET A O 1
ATOM 1024 N N . ASP A 1 133 ? -1.079 12.360 -20.248 1.00 84.75 133 ASP A N 1
ATOM 1025 C CA . ASP A 1 133 ? -1.035 11.184 -21.132 1.00 84.75 133 ASP A CA 1
ATOM 1026 C C . ASP A 1 133 ? -2.416 10.600 -21.485 1.00 84.75 133 ASP A C 1
ATOM 1028 O O . ASP A 1 133 ? -2.618 9.394 -21.606 1.00 84.75 133 ASP A O 1
ATOM 1032 N N . GLY A 1 134 ? -3.404 11.485 -21.655 1.00 88.94 134 GLY A N 1
ATOM 1033 C CA . GLY A 1 134 ? -4.783 11.116 -21.992 1.00 88.94 134 GLY A CA 1
ATOM 1034 C C . GLY A 1 134 ? -5.626 10.616 -20.813 1.00 88.94 134 GLY A C 1
ATOM 1035 O O . GLY A 1 134 ? -6.790 10.271 -21.015 1.00 88.94 134 GLY A O 1
ATOM 1036 N N . LEU A 1 135 ? -5.086 10.611 -19.593 1.00 91.25 135 LEU A N 1
ATOM 1037 C CA . LEU A 1 135 ? -5.803 10.271 -18.368 1.00 91.25 135 LEU A CA 1
ATOM 1038 C C . LEU A 1 135 ? -6.241 11.529 -17.621 1.00 91.25 135 LEU A C 1
ATOM 1040 O O . LEU A 1 135 ? -5.454 12.445 -17.393 1.00 91.25 135 LEU A O 1
ATOM 1044 N N . GLU A 1 136 ? -7.501 11.553 -17.193 1.00 95.69 136 GLU A N 1
ATOM 1045 C CA . GLU A 1 136 ? -8.021 12.580 -16.291 1.00 95.69 136 GLU A CA 1
ATOM 1046 C C . GLU A 1 136 ? -7.698 12.224 -14.837 1.00 95.69 136 GLU A C 1
ATOM 1048 O O . GLU A 1 136 ? -7.981 11.121 -14.355 1.00 95.69 136 GLU A O 1
ATOM 1053 N N . GLY A 1 137 ? -7.132 13.180 -14.113 1.00 96.06 137 GLY A N 1
ATOM 1054 C CA . GLY A 1 137 ? -6.762 12.996 -12.721 1.00 96.06 137 GLY A CA 1
ATOM 1055 C C . GLY A 1 137 ? -6.543 14.315 -12.006 1.00 96.06 137 GLY A C 1
ATOM 1056 O O . GLY A 1 137 ? -7.092 15.350 -12.379 1.00 96.06 137 GLY A O 1
ATOM 1057 N N . TRP A 1 138 ? -5.768 14.244 -10.934 1.00 97.00 138 TRP A N 1
ATOM 1058 C CA . TRP A 1 138 ? -5.603 15.325 -9.977 1.00 97.00 138 TRP A CA 1
ATOM 1059 C C . TRP A 1 138 ? -4.127 15.558 -9.705 1.00 97.00 138 TRP A C 1
ATOM 1061 O O . TRP A 1 138 ? -3.352 14.603 -9.664 1.00 97.00 138 TRP A O 1
ATOM 1071 N N . GLN A 1 139 ? -3.775 16.813 -9.449 1.00 95.75 139 GLN A N 1
ATOM 1072 C CA . GLN A 1 139 ? -2.474 17.223 -8.923 1.00 95.75 139 GLN A CA 1
ATOM 1073 C C . GLN A 1 139 ? -2.656 18.246 -7.799 1.00 95.75 139 GLN A C 1
ATOM 1075 O O . GLN A 1 139 ? -3.733 18.835 -7.656 1.00 95.75 139 GLN A O 1
ATOM 1080 N N . GLN A 1 140 ? -1.623 18.460 -6.983 1.00 95.44 140 GLN A N 1
ATOM 1081 C CA . GLN A 1 140 ? -1.640 19.569 -6.029 1.00 95.44 140 GLN A CA 1
ATOM 1082 C C . GLN A 1 140 ? -1.615 20.908 -6.776 1.00 95.44 140 GLN A C 1
ATOM 1084 O O . GLN A 1 140 ? -0.864 21.084 -7.732 1.00 95.44 140 GLN A O 1
ATOM 1089 N N . SER A 1 141 ? -2.430 21.869 -6.340 1.00 93.56 141 SER A N 1
ATOM 1090 C CA . SER A 1 141 ? -2.497 23.177 -6.995 1.00 93.56 141 SER A CA 1
ATOM 1091 C C . SER A 1 141 ? -1.161 23.909 -6.906 1.00 93.56 141 SER A C 1
ATOM 1093 O O . SER A 1 141 ? -0.607 24.088 -5.821 1.00 93.56 141 SER A O 1
ATOM 1095 N N . GLY A 1 142 ? -0.666 24.373 -8.053 1.00 86.06 142 GLY A N 1
ATOM 1096 C CA . GLY A 1 142 ? 0.614 25.075 -8.148 1.00 86.06 142 GLY A CA 1
ATOM 1097 C C . GLY A 1 142 ? 1.842 24.164 -8.146 1.00 86.06 142 GLY A C 1
ATOM 1098 O O . GLY A 1 142 ? 2.944 24.675 -8.354 1.00 86.06 142 GLY A O 1
ATOM 1099 N N . ASP A 1 143 ? 1.664 22.852 -7.971 1.00 83.69 143 ASP A N 1
ATOM 1100 C CA . ASP A 1 143 ? 2.727 21.895 -8.234 1.00 83.69 143 ASP A CA 1
ATOM 1101 C C . ASP A 1 143 ? 2.977 21.837 -9.743 1.00 83.69 143 ASP A C 1
ATOM 1103 O O . ASP A 1 143 ? 2.053 21.881 -10.562 1.00 83.69 143 ASP A O 1
ATOM 1107 N N . ARG A 1 144 ? 4.248 21.833 -10.126 1.00 74.62 144 ARG A N 1
ATOM 1108 C CA . ARG A 1 144 ? 4.657 21.761 -11.526 1.00 74.62 144 ARG A CA 1
ATOM 1109 C C . ARG A 1 144 ? 5.700 20.666 -11.613 1.00 74.62 144 ARG A C 1
ATOM 1111 O O . ARG A 1 144 ? 6.760 20.842 -11.011 1.00 74.62 144 ARG A O 1
ATOM 1118 N N . PRO A 1 145 ? 5.443 19.589 -12.374 1.00 70.38 145 PRO A N 1
ATOM 1119 C CA . PRO A 1 145 ? 6.453 18.576 -12.611 1.00 70.38 145 PRO A CA 1
ATOM 1120 C C . PRO A 1 145 ? 7.712 19.260 -13.147 1.00 70.38 145 PRO A C 1
ATOM 1122 O O . PRO A 1 145 ? 7.690 19.912 -14.194 1.00 70.38 145 PRO A O 1
ATOM 1125 N N . THR A 1 146 ? 8.808 19.168 -12.402 1.00 68.50 146 THR A N 1
ATOM 1126 C CA . THR A 1 146 ? 10.117 19.571 -12.912 1.00 68.50 146 THR A CA 1
ATOM 1127 C C . THR A 1 146 ? 10.648 18.419 -13.741 1.00 68.50 146 THR A C 1
ATOM 1129 O O . THR A 1 146 ? 10.801 17.322 -13.211 1.00 68.50 146 THR A O 1
ATOM 1132 N N . ALA A 1 147 ? 10.949 18.663 -15.017 1.00 62.88 147 ALA A N 1
ATOM 1133 C CA . ALA A 1 147 ? 11.678 17.696 -15.826 1.00 62.88 147 ALA A CA 1
ATOM 1134 C C . ALA A 1 147 ? 13.056 17.475 -15.184 1.00 62.88 147 ALA A C 1
ATOM 1136 O O . ALA A 1 147 ? 13.903 18.373 -15.171 1.00 62.88 147 ALA A O 1
ATOM 1137 N N . GLY A 1 148 ? 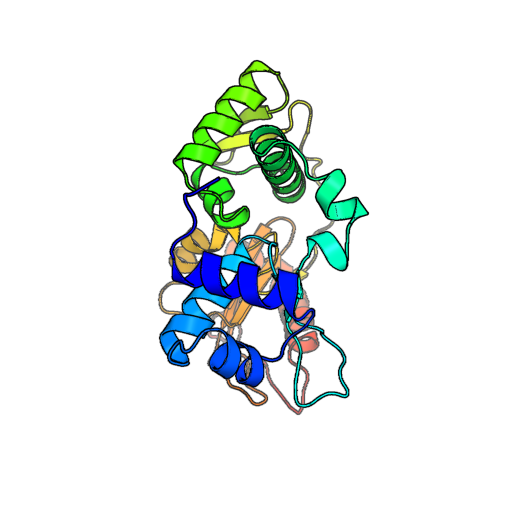13.235 16.311 -14.564 1.00 59.59 148 GLY A N 1
ATOM 1138 C CA . GLY A 1 148 ? 14.506 15.883 -14.006 1.00 59.59 148 GLY A CA 1
ATOM 1139 C C . GLY A 1 148 ? 15.316 15.187 -15.087 1.00 59.59 148 GLY A C 1
ATOM 1140 O O . GLY A 1 148 ? 14.924 14.132 -15.561 1.00 59.59 148 GLY A O 1
ATOM 1141 N N . ASP A 1 149 ? 16.465 15.752 -15.444 1.00 57.47 149 ASP A N 1
ATOM 1142 C CA . ASP A 1 149 ? 17.368 15.220 -16.478 1.00 57.47 149 ASP A CA 1
ATOM 1143 C C . ASP A 1 149 ? 18.280 14.090 -15.946 1.00 57.47 149 ASP A C 1
ATOM 1145 O O . ASP A 1 149 ? 19.394 13.875 -16.418 1.00 57.47 149 ASP A O 1
ATOM 1149 N N . VAL A 1 150 ? 17.855 13.406 -14.878 1.00 63.31 150 VAL A N 1
ATOM 1150 C CA . VAL A 1 150 ? 18.652 12.373 -14.206 1.00 63.31 150 VAL A CA 1
ATOM 1151 C C . VAL A 1 150 ? 17.892 11.067 -14.281 1.00 63.31 150 VAL A C 1
ATOM 1153 O O . VAL A 1 150 ? 17.138 10.719 -13.374 1.00 63.31 150 VAL A O 1
ATOM 1156 N N . GLY A 1 151 ? 18.100 10.341 -15.375 1.00 70.50 151 GLY A N 1
ATOM 1157 C CA . GLY A 1 151 ? 17.605 8.982 -15.448 1.00 70.50 151 GLY A CA 1
ATOM 1158 C C . GLY A 1 151 ? 18.328 8.106 -14.422 1.00 70.50 151 GLY A C 1
ATOM 1159 O O . GLY A 1 151 ? 19.539 8.215 -14.220 1.00 70.50 151 GLY A O 1
ATOM 1160 N N . LEU A 1 152 ? 17.556 7.300 -13.702 1.00 88.12 152 LEU A N 1
ATOM 1161 C CA . LEU A 1 152 ? 18.053 6.398 -12.674 1.00 88.12 152 LEU A CA 1
ATOM 1162 C C . LEU A 1 152 ? 17.287 5.085 -12.746 1.00 88.12 152 LEU A C 1
ATOM 1164 O O . LEU A 1 152 ? 16.094 5.077 -13.037 1.00 88.12 152 LEU A O 1
ATOM 1168 N N . VAL A 1 153 ? 17.955 3.982 -12.409 1.00 93.94 153 VAL A N 1
ATOM 1169 C CA . VAL A 1 153 ? 17.270 2.697 -12.227 1.00 93.94 153 VAL A CA 1
ATOM 1170 C C . VAL A 1 153 ? 17.057 2.392 -10.742 1.00 93.94 153 VAL A C 1
ATOM 1172 O O . VAL A 1 153 ? 17.998 2.422 -9.936 1.00 93.94 153 VAL A O 1
ATOM 1175 N N . ARG A 1 154 ? 15.823 2.051 -10.343 1.00 95.62 154 ARG A N 1
ATOM 1176 C CA . ARG A 1 154 ? 15.507 1.508 -9.006 1.00 95.62 154 ARG A CA 1
ATOM 1177 C C . ARG A 1 154 ? 14.624 0.273 -9.088 1.00 95.62 154 ARG A C 1
ATOM 1179 O O . ARG A 1 154 ? 13.679 0.212 -9.861 1.00 95.62 154 ARG A O 1
ATOM 1186 N N . VAL A 1 155 ? 14.908 -0.683 -8.206 1.00 97.00 155 VAL A N 1
ATOM 1187 C CA . VAL A 1 155 ? 14.070 -1.866 -7.995 1.00 97.00 155 VAL A CA 1
ATOM 1188 C C . VAL A 1 155 ? 13.065 -1.560 -6.888 1.00 97.00 155 VAL A C 1
ATOM 1190 O O . VAL A 1 155 ? 13.458 -1.331 -5.743 1.00 97.00 155 VAL A O 1
ATOM 1193 N N . LEU A 1 156 ? 11.782 -1.550 -7.235 1.00 97.06 156 LEU A N 1
ATOM 1194 C CA . LEU A 1 156 ? 10.674 -1.166 -6.370 1.00 97.06 156 LEU A CA 1
ATOM 1195 C C . LEU A 1 156 ? 9.860 -2.384 -5.923 1.00 97.06 156 LEU A C 1
ATOM 1197 O O . LEU A 1 156 ? 9.490 -3.260 -6.711 1.00 97.06 156 LEU A O 1
ATOM 1201 N N . HIS A 1 157 ? 9.514 -2.408 -4.638 1.00 94.44 157 HIS A N 1
ATOM 1202 C CA . HIS A 1 157 ? 8.635 -3.431 -4.081 1.00 94.44 157 HIS A CA 1
ATOM 1203 C C . HIS A 1 157 ? 7.180 -3.201 -4.518 1.00 94.44 157 HIS A C 1
ATOM 1205 O O . HIS A 1 157 ? 6.749 -2.068 -4.689 1.00 94.44 157 HIS A O 1
ATOM 1211 N N . LEU A 1 158 ? 6.345 -4.246 -4.537 1.00 91.75 158 LEU A N 1
ATOM 1212 C CA . LEU A 1 158 ? 4.897 -4.140 -4.816 1.00 91.75 158 LEU A CA 1
ATOM 1213 C C . LEU A 1 158 ? 4.123 -3.219 -3.845 1.00 91.75 158 LEU A C 1
ATOM 1215 O O . LEU A 1 158 ? 2.954 -2.907 -4.053 1.00 91.75 158 LEU A O 1
ATOM 1219 N N . ARG A 1 159 ? 4.757 -2.841 -2.730 1.00 91.69 159 ARG A N 1
ATOM 1220 C CA . ARG A 1 159 ? 4.202 -1.963 -1.688 1.00 91.69 159 ARG A CA 1
ATOM 1221 C C . ARG A 1 159 ? 4.869 -0.593 -1.673 1.00 91.69 159 ARG A C 1
ATOM 1223 O O . ARG A 1 159 ? 4.575 0.198 -0.784 1.00 91.69 159 ARG A O 1
ATOM 1230 N N . ASP A 1 160 ? 5.780 -0.350 -2.606 1.00 94.69 160 ASP A N 1
ATOM 1231 C CA . ASP A 1 160 ? 6.394 0.952 -2.773 1.00 94.69 160 ASP A CA 1
ATOM 1232 C C . ASP A 1 160 ? 5.305 2.002 -3.074 1.00 94.69 160 ASP A C 1
ATOM 1234 O O . ASP A 1 160 ? 4.363 1.684 -3.815 1.00 94.69 160 ASP A O 1
ATOM 1238 N N . PRO A 1 161 ? 5.382 3.219 -2.503 1.00 92.31 161 PRO A N 1
ATOM 1239 C CA . PRO A 1 161 ? 4.412 4.280 -2.758 1.00 92.31 161 PRO A CA 1
ATOM 1240 C C . PRO A 1 161 ? 4.229 4.637 -4.237 1.00 92.31 161 PRO A C 1
ATOM 1242 O O . PRO A 1 161 ? 3.142 5.079 -4.592 1.00 92.31 161 PRO A O 1
ATOM 1245 N N . LEU A 1 162 ? 5.231 4.419 -5.097 1.00 93.06 162 LEU A N 1
ATOM 1246 C CA . LEU A 1 162 ? 5.131 4.646 -6.547 1.00 93.06 162 LEU A CA 1
ATOM 1247 C C . LEU A 1 162 ? 4.404 3.513 -7.285 1.00 93.06 162 LEU A C 1
ATOM 1249 O O . LEU A 1 162 ? 3.757 3.734 -8.302 1.00 93.06 162 LEU A O 1
ATOM 1253 N N . VAL A 1 163 ? 4.466 2.293 -6.750 1.00 95.81 163 VAL A N 1
ATOM 1254 C CA . VAL A 1 163 ? 3.877 1.100 -7.377 1.00 95.81 163 VAL A CA 1
ATOM 1255 C C . VAL A 1 163 ? 2.443 0.881 -6.912 1.00 95.81 163 VAL A C 1
ATOM 1257 O O . VAL A 1 163 ? 1.544 0.598 -7.701 1.00 95.81 163 VAL A O 1
ATOM 1260 N N . ARG A 1 164 ? 2.211 0.972 -5.600 1.00 95.06 164 ARG A N 1
ATOM 1261 C CA . ARG A 1 164 ? 0.962 0.536 -4.967 1.00 95.06 164 ARG A CA 1
ATOM 1262 C C . ARG A 1 164 ? -0.303 1.193 -5.551 1.00 95.06 164 ARG A C 1
ATOM 1264 O O . ARG A 1 164 ? -1.293 0.462 -5.686 1.00 95.06 164 ARG A O 1
ATOM 1271 N N . PRO A 1 165 ? -0.322 2.502 -5.873 1.00 95.50 165 PRO A N 1
ATOM 1272 C CA . PRO A 1 165 ? -1.478 3.158 -6.488 1.00 95.50 165 PRO A CA 1
ATOM 1273 C C . PRO A 1 165 ? -1.772 2.666 -7.910 1.00 95.50 165 PRO A C 1
ATOM 1275 O O . PRO A 1 165 ? -2.930 2.663 -8.317 1.00 95.50 165 PRO A O 1
ATOM 1278 N N . ARG A 1 166 ? -0.741 2.217 -8.636 1.00 94.56 166 ARG A N 1
ATOM 1279 C CA . ARG A 1 166 ? -0.784 1.801 -10.048 1.00 94.56 166 ARG A CA 1
ATOM 1280 C C . ARG A 1 166 ? -0.819 0.286 -10.239 1.00 94.56 166 ARG A C 1
ATOM 1282 O O . ARG A 1 166 ? -0.760 -0.200 -11.359 1.00 94.56 166 ARG A O 1
ATOM 1289 N N . LEU A 1 167 ? -0.915 -0.480 -9.153 1.00 93.31 167 LEU A N 1
ATOM 1290 C CA . LEU A 1 167 ? -0.718 -1.928 -9.194 1.00 93.31 167 LEU A CA 1
ATOM 1291 C C . LEU A 1 167 ? -1.674 -2.653 -10.157 1.00 93.31 167 LEU A C 1
ATOM 1293 O O . LEU A 1 167 ? -1.255 -3.621 -10.776 1.00 93.31 167 LEU A O 1
ATOM 1297 N N . ASP A 1 168 ? -2.918 -2.189 -10.304 1.00 91.12 168 ASP A N 1
ATOM 1298 C CA . ASP A 1 168 ? -3.890 -2.797 -11.226 1.00 91.12 168 ASP A CA 1
ATOM 1299 C C . ASP A 1 168 ? -3.501 -2.578 -12.705 1.00 91.12 168 ASP A C 1
ATOM 1301 O O . ASP A 1 168 ? -3.651 -3.479 -13.526 1.00 91.12 168 ASP A O 1
ATOM 1305 N N . GLU A 1 169 ? -2.976 -1.395 -13.037 1.00 92.62 169 GLU A N 1
ATOM 1306 C CA . GLU A 1 169 ? -2.469 -1.033 -14.371 1.00 92.62 169 GLU A CA 1
ATOM 1307 C C . GLU A 1 169 ? -1.202 -1.830 -14.695 1.00 92.62 169 GLU A C 1
ATOM 1309 O O . GLU A 1 169 ? -1.113 -2.477 -15.736 1.00 92.62 169 GLU A O 1
ATOM 1314 N N . LEU A 1 170 ? -0.264 -1.865 -13.749 1.00 95.12 170 LEU A N 1
ATOM 1315 C CA . LEU A 1 170 ? 0.979 -2.615 -13.879 1.00 95.12 170 LEU A CA 1
ATOM 1316 C C . LEU A 1 170 ? 0.723 -4.127 -13.980 1.00 95.12 170 LEU A C 1
ATOM 1318 O O . LEU A 1 170 ? 1.347 -4.806 -14.788 1.00 95.12 170 LEU A O 1
ATOM 1322 N N . ALA A 1 171 ? -0.230 -4.667 -13.217 1.00 92.94 171 ALA A N 1
ATOM 1323 C CA . ALA A 1 171 ? -0.604 -6.076 -13.320 1.00 92.94 171 ALA A CA 1
ATOM 1324 C C . ALA A 1 171 ? -1.163 -6.430 -14.707 1.00 92.94 171 ALA A C 1
ATOM 1326 O O . ALA A 1 171 ? -0.939 -7.541 -15.176 1.00 92.94 171 ALA A O 1
ATOM 1327 N N . LEU A 1 172 ? -1.857 -5.496 -15.366 1.00 94.12 172 LEU A N 1
ATOM 1328 C CA . LEU A 1 172 ? -2.314 -5.674 -16.742 1.00 94.12 172 LEU A CA 1
ATOM 1329 C C . LEU A 1 172 ? -1.154 -5.573 -17.745 1.00 94.12 172 LEU A C 1
ATOM 1331 O O . LEU A 1 172 ? -1.089 -6.365 -18.681 1.00 94.12 172 LEU A O 1
ATOM 1335 N N . GLN A 1 173 ? -0.233 -4.624 -17.549 1.00 93.69 173 GLN A N 1
ATOM 1336 C CA . GLN A 1 173 ? 0.939 -4.443 -18.415 1.00 93.69 173 GLN A CA 1
ATOM 1337 C C . GLN A 1 173 ? 1.848 -5.679 -18.422 1.00 93.69 173 GLN A C 1
ATOM 1339 O O . GLN A 1 173 ? 2.342 -6.081 -19.474 1.00 93.69 173 GLN A O 1
ATOM 1344 N N . TYR A 1 174 ? 2.034 -6.308 -17.262 1.00 94.38 174 TYR A N 1
ATOM 1345 C CA . TYR A 1 174 ? 2.859 -7.507 -17.096 1.00 94.38 174 TYR A CA 1
ATOM 1346 C C . TYR A 1 174 ? 2.013 -8.775 -16.906 1.00 94.38 174 TYR A C 1
ATOM 1348 O O . TYR A 1 174 ? 2.445 -9.712 -16.229 1.00 94.38 174 TYR A O 1
ATOM 1356 N N . ASP A 1 175 ? 0.813 -8.814 -17.496 1.00 94.19 175 ASP A N 1
ATOM 1357 C CA . ASP A 1 175 ? -0.097 -9.955 -17.379 1.00 94.19 175 ASP A CA 1
ATOM 1358 C C . ASP A 1 175 ? 0.567 -11.271 -17.820 1.00 94.19 175 ASP A C 1
ATOM 1360 O O . ASP A 1 175 ? 1.417 -11.321 -18.714 1.00 94.19 175 ASP A O 1
ATOM 1364 N N . GLY A 1 176 ? 0.205 -12.357 -17.139 1.00 91.56 176 GLY A N 1
ATOM 1365 C CA . GLY A 1 176 ? 0.807 -13.676 -17.342 1.00 91.56 176 GLY A CA 1
ATOM 1366 C C . GLY A 1 176 ? 2.227 -13.840 -16.786 1.00 91.56 176 GLY A C 1
ATOM 1367 O O . GLY A 1 176 ? 2.785 -14.933 -16.902 1.00 91.56 176 GLY A O 1
ATOM 1368 N N . ARG A 1 177 ? 2.812 -12.811 -16.156 1.00 92.75 177 ARG A N 1
ATOM 1369 C CA . ARG A 1 177 ? 4.127 -12.889 -15.502 1.00 92.75 177 ARG A CA 1
ATOM 1370 C C . ARG A 1 177 ? 3.997 -12.874 -13.982 1.00 92.75 177 ARG A C 1
ATOM 1372 O O . ARG A 1 177 ? 3.210 -12.122 -13.410 1.00 92.75 177 ARG A O 1
ATOM 1379 N N . GLU A 1 178 ? 4.816 -13.673 -13.304 1.00 95.19 178 GLU A N 1
ATOM 1380 C CA . GLU A 1 178 ? 4.953 -13.581 -11.849 1.00 95.19 178 GLU A CA 1
ATOM 1381 C C . GLU A 1 178 ? 5.964 -12.480 -11.505 1.00 95.19 178 GLU A C 1
ATOM 1383 O O . GLU A 1 178 ? 7.178 -12.686 -11.535 1.00 95.19 178 GLU A O 1
ATOM 1388 N N . VAL A 1 179 ? 5.457 -11.276 -11.231 1.00 96.50 179 VAL A N 1
ATOM 1389 C CA . VAL A 1 179 ? 6.291 -10.107 -10.928 1.00 96.50 179 VAL A CA 1
ATOM 1390 C C . VAL A 1 179 ? 6.794 -10.162 -9.486 1.00 96.50 179 VAL A C 1
ATOM 1392 O O . VAL A 1 179 ? 6.017 -10.119 -8.529 1.00 96.50 179 VAL A O 1
ATOM 1395 N N . LEU A 1 180 ? 8.118 -10.186 -9.326 1.00 95.75 180 LEU A N 1
ATOM 1396 C CA . LEU A 1 180 ? 8.785 -10.119 -8.028 1.00 95.75 180 LEU A CA 1
ATOM 1397 C C . LEU A 1 180 ? 8.972 -8.673 -7.566 1.00 95.75 180 LEU A C 1
ATOM 1399 O O . LEU A 1 180 ? 8.793 -8.388 -6.381 1.00 95.75 180 LEU A O 1
ATOM 1403 N N . GLN A 1 181 ? 9.376 -7.778 -8.472 1.00 96.94 181 GLN A N 1
ATOM 1404 C CA . GLN A 1 181 ? 9.616 -6.347 -8.237 1.00 96.94 181 GLN A CA 1
ATOM 1405 C C . GLN A 1 181 ? 9.364 -5.561 -9.533 1.00 96.94 181 GLN A C 1
ATOM 1407 O O . GLN A 1 181 ? 9.585 -6.091 -10.621 1.00 96.94 181 GLN A O 1
ATOM 1412 N N . TYR A 1 182 ? 8.978 -4.293 -9.415 1.00 97.94 182 TYR A N 1
ATOM 1413 C CA . TYR A 1 182 ? 8.882 -3.366 -10.548 1.00 97.94 182 TYR A CA 1
ATOM 1414 C C . TYR A 1 182 ? 10.161 -2.539 -10.681 1.00 97.94 182 TYR A C 1
ATOM 1416 O O . TYR A 1 182 ? 10.917 -2.408 -9.718 1.00 97.94 182 TYR A O 1
ATOM 1424 N N . LEU A 1 183 ? 10.420 -1.997 -11.866 1.00 97.44 183 LEU A N 1
ATOM 1425 C CA . LEU A 1 183 ? 11.641 -1.262 -12.183 1.00 97.44 183 LEU A CA 1
ATOM 1426 C C . LEU A 1 183 ? 11.271 0.161 -12.594 1.00 97.44 183 LEU A C 1
ATOM 1428 O O . LEU A 1 183 ? 10.621 0.367 -13.615 1.00 97.44 183 LEU A O 1
ATOM 1432 N N . LEU A 1 184 ? 11.687 1.126 -11.777 1.00 95.19 184 LEU A N 1
ATOM 1433 C CA . LEU A 1 184 ? 11.715 2.531 -12.162 1.00 95.19 184 LEU A CA 1
ATOM 1434 C C . LEU A 1 184 ? 12.942 2.721 -13.047 1.00 95.19 184 LEU A C 1
ATOM 1436 O O . LEU A 1 184 ? 14.048 2.425 -12.589 1.00 95.19 184 LEU A O 1
ATOM 1440 N N . ILE A 1 185 ? 12.743 3.157 -14.285 1.00 93.81 185 ILE A N 1
ATOM 1441 C CA . ILE A 1 185 ? 13.799 3.377 -15.273 1.00 93.81 185 ILE A CA 1
ATOM 1442 C C . ILE A 1 185 ? 13.581 4.779 -15.827 1.00 93.81 185 ILE A C 1
ATOM 1444 O O . ILE A 1 185 ? 12.557 5.046 -16.448 1.00 93.81 185 ILE A O 1
ATOM 1448 N N . GLY A 1 186 ? 14.531 5.676 -15.575 1.00 89.50 186 GLY A N 1
ATOM 1449 C CA . GLY A 1 186 ? 14.303 7.091 -15.835 1.00 89.50 186 GLY A CA 1
ATOM 1450 C C . GLY A 1 186 ? 13.431 7.694 -14.735 1.00 89.50 186 GLY A C 1
ATOM 1451 O O . GLY A 1 186 ? 13.813 7.681 -13.563 1.00 89.50 186 GLY A O 1
ATOM 1452 N N . ASP A 1 187 ? 12.270 8.205 -15.120 1.00 86.06 187 ASP A N 1
ATOM 1453 C CA . ASP A 1 187 ? 11.260 8.829 -14.264 1.00 86.06 187 ASP A CA 1
ATOM 1454 C C . ASP A 1 187 ? 9.979 7.990 -14.104 1.00 86.06 187 ASP A C 1
ATOM 1456 O O . ASP A 1 187 ? 9.140 8.315 -13.265 1.00 86.06 187 ASP A O 1
ATOM 1460 N N . GLU A 1 188 ? 9.867 6.868 -14.819 1.00 89.31 188 GLU A N 1
ATOM 1461 C CA . GLU A 1 188 ? 8.632 6.091 -14.949 1.00 89.31 188 GLU A CA 1
ATOM 1462 C C . GLU A 1 188 ? 8.890 4.572 -14.784 1.00 89.31 188 GLU A C 1
ATOM 1464 O O . GLU A 1 188 ? 10.028 4.084 -14.811 1.00 89.31 188 GLU A O 1
ATOM 1469 N N . ILE A 1 189 ? 7.834 3.790 -14.531 1.00 94.06 189 ILE A N 1
ATOM 1470 C CA . ILE A 1 189 ? 7.938 2.334 -14.344 1.00 94.06 189 ILE A CA 1
ATOM 1471 C C . ILE A 1 189 ? 7.906 1.641 -15.711 1.00 94.06 189 ILE A C 1
ATOM 1473 O O . ILE A 1 189 ? 6.837 1.388 -16.261 1.00 94.06 189 ILE A O 1
ATOM 1477 N N . HIS A 1 190 ? 9.087 1.279 -16.213 1.00 95.19 190 HIS A N 1
ATOM 1478 C CA . HIS A 1 190 ? 9.284 0.671 -17.537 1.00 95.19 190 HIS A CA 1
ATOM 1479 C C . HIS A 1 190 ? 9.897 -0.729 -17.497 1.00 95.19 190 HIS A C 1
ATOM 1481 O O . HIS A 1 190 ? 10.476 -1.203 -18.477 1.00 95.19 190 HIS A O 1
ATOM 1487 N N . GLY A 1 191 ? 9.810 -1.408 -16.356 1.00 96.56 191 GLY A N 1
ATOM 1488 C CA . GLY A 1 191 ? 10.207 -2.803 -16.301 1.00 96.56 191 GLY A CA 1
ATOM 1489 C C . GLY A 1 191 ? 9.705 -3.569 -15.088 1.00 96.56 191 GLY A C 1
ATOM 1490 O O . GLY A 1 191 ? 9.137 -3.019 -14.140 1.00 96.56 191 GLY A O 1
ATOM 1491 N N . ALA A 1 192 ? 9.976 -4.870 -15.105 1.00 98.00 192 ALA A N 1
ATOM 1492 C CA . ALA A 1 192 ? 9.668 -5.791 -14.024 1.00 98.00 192 ALA A CA 1
ATOM 1493 C C . ALA A 1 192 ? 10.709 -6.913 -13.936 1.00 98.00 192 ALA A C 1
ATOM 1495 O O . ALA A 1 192 ? 11.080 -7.524 -14.936 1.00 98.00 192 ALA A O 1
ATOM 1496 N N . ALA A 1 193 ? 11.142 -7.241 -12.720 1.00 97.69 193 ALA 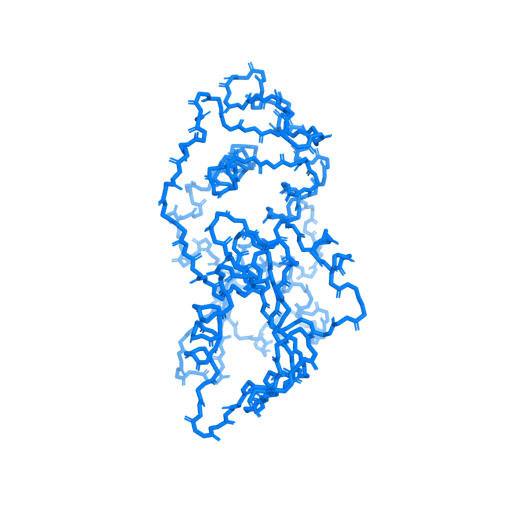A N 1
ATOM 1497 C CA . ALA A 1 193 ? 11.877 -8.471 -12.448 1.00 97.69 193 ALA A CA 1
ATOM 1498 C C . ALA A 1 193 ? 10.870 -9.598 -12.186 1.00 97.69 193 ALA A C 1
ATOM 1500 O O . ALA A 1 193 ? 10.068 -9.508 -11.251 1.00 97.69 193 ALA A O 1
ATOM 1501 N N . CYS A 1 194 ? 10.913 -10.649 -13.001 1.00 97.38 194 CYS A N 1
ATOM 1502 C CA . CYS A 1 194 ? 9.950 -11.745 -12.996 1.00 97.38 194 CYS A CA 1
ATOM 1503 C C . CYS A 1 194 ? 10.589 -13.065 -12.547 1.00 97.38 194 CYS A C 1
ATOM 1505 O O . CYS A 1 194 ? 11.776 -13.312 -12.766 1.00 97.38 194 CYS A O 1
ATOM 1507 N N . GLY A 1 195 ? 9.792 -13.922 -11.919 1.00 95.31 195 GLY A N 1
ATOM 1508 C CA . GLY A 1 195 ? 10.189 -15.261 -11.494 1.00 95.31 195 GLY A CA 1
ATOM 1509 C C . GLY A 1 195 ? 9.309 -15.776 -10.363 1.00 95.31 195 GLY A C 1
ATOM 1510 O O . GLY A 1 195 ? 8.343 -15.133 -9.965 1.00 95.31 195 GLY A O 1
ATOM 1511 N N . HIS A 1 196 ? 9.666 -16.927 -9.804 1.00 92.75 196 HIS A N 1
ATOM 1512 C CA . HIS A 1 196 ? 8.858 -17.564 -8.766 1.00 92.75 196 HIS A CA 1
ATOM 1513 C C . HIS A 1 196 ? 9.233 -17.117 -7.351 1.00 92.75 196 HIS A C 1
ATOM 1515 O O . HIS A 1 196 ? 10.351 -17.364 -6.881 1.00 92.75 196 HIS A O 1
ATOM 1521 N N . TRP A 1 197 ? 8.277 -16.537 -6.620 1.00 88.19 197 TRP A N 1
ATOM 1522 C CA . TRP A 1 197 ? 8.485 -16.148 -5.229 1.00 88.19 197 TRP A CA 1
ATOM 1523 C C . TRP A 1 197 ? 8.688 -17.378 -4.339 1.00 88.19 197 TRP A C 1
ATOM 1525 O O . TRP A 1 197 ? 7.930 -18.352 -4.371 1.00 88.19 197 TRP A O 1
ATOM 1535 N N . ARG A 1 198 ? 9.718 -17.335 -3.487 1.00 86.94 198 ARG A N 1
ATOM 1536 C CA . ARG A 1 198 ? 10.005 -18.388 -2.502 1.00 86.94 198 ARG A CA 1
ATOM 1537 C C . ARG A 1 198 ? 10.407 -17.780 -1.164 1.00 86.94 198 ARG A C 1
ATOM 1539 O O . ARG A 1 198 ? 11.023 -16.722 -1.105 1.00 86.94 198 ARG A O 1
ATOM 1546 N N . ILE A 1 199 ? 10.136 -18.521 -0.085 1.00 83.56 199 ILE A N 1
ATOM 1547 C CA . ILE A 1 199 ? 10.594 -18.188 1.280 1.00 83.56 199 ILE A CA 1
ATOM 1548 C C . ILE A 1 199 ? 12.133 -18.180 1.361 1.00 83.56 199 ILE A C 1
ATOM 1550 O O . ILE A 1 199 ? 12.720 -17.445 2.150 1.00 83.56 199 ILE A O 1
ATOM 1554 N N . LYS A 1 200 ? 12.794 -19.014 0.550 1.00 87.19 200 LYS A N 1
ATOM 1555 C CA . LYS A 1 200 ? 14.255 -19.052 0.415 1.00 87.19 200 LYS A CA 1
ATOM 1556 C C . LYS A 1 200 ? 14.707 -18.182 -0.760 1.00 87.19 200 LYS A C 1
ATOM 1558 O O . LYS A 1 200 ? 13.891 -17.745 -1.569 1.00 87.19 200 LYS A O 1
ATOM 1563 N N . ALA A 1 201 ? 16.020 -17.979 -0.856 1.00 89.06 201 ALA A N 1
ATOM 1564 C CA . ALA A 1 201 ? 16.646 -17.374 -2.024 1.00 89.06 201 ALA A CA 1
ATOM 1565 C C . ALA A 1 201 ? 16.110 -18.015 -3.320 1.00 89.06 201 ALA A C 1
ATOM 1567 O O . ALA A 1 201 ? 15.984 -19.239 -3.410 1.00 89.06 201 ALA A O 1
ATOM 1568 N N . HIS A 1 202 ? 15.735 -17.162 -4.265 1.00 92.31 202 HIS A N 1
ATOM 1569 C CA . HIS A 1 202 ? 15.170 -17.517 -5.563 1.00 92.31 202 HIS A CA 1
ATOM 1570 C C . HIS A 1 202 ? 15.815 -16.661 -6.648 1.00 92.31 202 HIS A C 1
ATOM 1572 O O . HIS A 1 202 ? 16.199 -15.518 -6.385 1.00 92.31 202 HIS A O 1
ATOM 1578 N N . ASP A 1 203 ? 15.938 -17.227 -7.838 1.00 95.50 203 ASP A N 1
ATOM 1579 C CA . ASP A 1 203 ? 16.479 -16.529 -8.995 1.00 95.50 203 ASP A CA 1
ATOM 1580 C C . ASP A 1 203 ? 15.427 -15.592 -9.602 1.00 95.50 203 ASP A C 1
ATOM 1582 O O . ASP A 1 203 ? 14.221 -15.767 -9.407 1.00 95.50 203 ASP A O 1
ATOM 1586 N N . VAL A 1 204 ? 15.907 -14.587 -10.327 1.00 97.25 204 VAL A N 1
ATOM 1587 C CA . VAL A 1 204 ? 15.098 -13.802 -11.258 1.00 97.25 204 VAL A CA 1
ATOM 1588 C C . VAL A 1 204 ? 15.165 -14.528 -12.594 1.00 97.25 204 VAL A C 1
ATOM 1590 O O . VAL A 1 204 ? 16.244 -14.655 -13.177 1.00 97.25 204 VAL A O 1
ATOM 1593 N N . GLU A 1 205 ? 14.028 -15.044 -13.046 1.00 97.69 205 GLU A N 1
ATOM 1594 C CA . GLU A 1 205 ? 13.941 -15.827 -14.280 1.00 97.69 205 GLU A CA 1
ATOM 1595 C C . GLU A 1 205 ? 14.105 -14.942 -15.506 1.00 97.69 205 GLU A C 1
ATOM 1597 O O . GLU A 1 205 ? 14.815 -15.319 -16.433 1.00 97.69 205 GLU A O 1
ATOM 1602 N N . ASP A 1 206 ? 13.503 -13.754 -15.484 1.00 98.12 206 ASP A N 1
ATOM 1603 C CA . ASP A 1 206 ? 13.610 -12.796 -16.576 1.00 98.12 206 ASP A CA 1
ATOM 1604 C C . ASP A 1 206 ? 13.474 -11.361 -16.058 1.00 98.12 206 ASP A C 1
ATOM 1606 O O . ASP A 1 206 ? 12.652 -11.068 -15.184 1.00 98.12 206 ASP A O 1
ATOM 1610 N N . VAL A 1 207 ? 14.289 -10.460 -16.595 1.00 98.00 207 VAL A N 1
ATOM 1611 C CA . VAL A 1 207 ? 14.160 -9.014 -16.396 1.00 98.00 207 VAL A CA 1
ATOM 1612 C C . VAL A 1 207 ? 13.501 -8.434 -17.631 1.00 98.00 207 VAL A C 1
ATOM 1614 O O . VAL A 1 207 ? 14.070 -8.484 -18.717 1.00 98.00 207 VAL A O 1
ATOM 1617 N N . ILE A 1 208 ? 12.304 -7.886 -17.453 1.00 97.69 208 ILE A N 1
ATOM 1618 C CA . ILE A 1 208 ? 11.524 -7.275 -18.523 1.00 97.69 208 ILE A CA 1
ATOM 1619 C C . ILE A 1 208 ? 11.758 -5.777 -18.506 1.00 97.69 208 ILE A C 1
ATOM 1621 O O . ILE A 1 208 ? 11.588 -5.146 -17.464 1.00 97.69 208 ILE A O 1
ATOM 1625 N N . ILE A 1 209 ? 12.136 -5.234 -19.654 1.00 96.75 209 ILE A N 1
ATOM 1626 C CA . ILE A 1 209 ? 12.310 -3.807 -19.908 1.00 96.75 209 ILE A CA 1
ATOM 1627 C C . ILE A 1 209 ? 11.486 -3.477 -21.149 1.00 96.75 209 ILE A C 1
ATOM 1629 O O . ILE A 1 209 ? 11.619 -4.169 -22.163 1.00 96.75 209 ILE A O 1
ATOM 1633 N N . ASP A 1 210 ? 10.658 -2.438 -21.073 1.00 94.25 210 ASP A N 1
ATOM 1634 C CA . ASP A 1 210 ? 9.869 -1.954 -22.205 1.00 94.25 210 ASP A CA 1
ATOM 1635 C C . ASP A 1 210 ? 10.787 -1.644 -23.403 1.00 94.25 210 ASP A C 1
ATOM 1637 O O . ASP A 1 210 ? 11.820 -0.990 -23.243 1.00 94.25 210 ASP A O 1
ATOM 1641 N N . ASP A 1 211 ? 10.402 -2.076 -24.611 1.00 89.56 211 ASP A N 1
ATOM 1642 C CA . ASP A 1 211 ? 11.260 -2.077 -25.813 1.00 89.56 211 ASP A CA 1
ATOM 1643 C C . ASP A 1 211 ? 11.947 -0.731 -26.097 1.00 89.56 211 ASP A C 1
ATOM 1645 O O . ASP A 1 211 ? 13.112 -0.695 -26.498 1.00 89.56 211 ASP A O 1
ATOM 1649 N N . ALA A 1 212 ? 11.248 0.380 -25.848 1.00 88.31 212 ALA A N 1
ATOM 1650 C CA . ALA A 1 212 ? 11.765 1.732 -26.056 1.00 88.31 212 ALA A CA 1
ATOM 1651 C C . ALA A 1 212 ? 12.982 2.075 -25.173 1.00 88.31 212 ALA A C 1
ATOM 1653 O O . ALA A 1 212 ? 13.763 2.946 -25.539 1.00 88.31 212 ALA A O 1
ATOM 1654 N N . HIS A 1 213 ? 13.159 1.386 -24.042 1.00 87.81 213 HIS A N 1
ATOM 1655 C CA . HIS A 1 213 ? 14.192 1.674 -23.044 1.00 87.81 213 HIS A CA 1
ATOM 1656 C C . HIS A 1 213 ? 15.343 0.666 -23.052 1.00 87.81 213 HIS A C 1
ATOM 1658 O O . HIS A 1 213 ? 16.386 0.921 -22.451 1.00 87.81 213 HIS A O 1
ATOM 1664 N N . VAL A 1 214 ? 15.194 -0.474 -23.736 1.00 89.31 214 VAL A N 1
ATOM 1665 C CA . VAL A 1 214 ? 16.187 -1.561 -23.717 1.00 89.31 214 VAL A CA 1
ATOM 1666 C C . VAL A 1 214 ? 17.557 -1.082 -24.194 1.00 89.31 214 VAL A C 1
ATOM 1668 O O . VAL A 1 214 ? 18.562 -1.377 -23.552 1.00 89.31 214 VAL A O 1
ATOM 1671 N N . ALA A 1 215 ? 17.609 -0.340 -25.304 1.00 89.12 215 ALA A N 1
ATOM 1672 C CA . ALA A 1 215 ? 18.871 0.070 -25.921 1.00 89.12 215 ALA A CA 1
ATOM 1673 C C . ALA A 1 215 ? 19.737 0.931 -24.985 1.00 89.12 215 ALA A C 1
ATOM 1675 O O . ALA A 1 215 ? 20.957 0.774 -24.967 1.00 89.12 215 ALA A O 1
ATOM 1676 N N . ASP A 1 216 ? 19.093 1.779 -24.183 1.00 90.19 216 ASP A N 1
ATOM 1677 C CA . ASP A 1 216 ? 19.769 2.778 -23.358 1.00 90.19 216 ASP A CA 1
ATOM 1678 C C . ASP A 1 216 ? 19.953 2.315 -21.903 1.00 90.19 216 ASP A C 1
ATOM 1680 O O . ASP A 1 216 ? 20.946 2.662 -21.266 1.00 90.19 216 ASP A O 1
ATOM 1684 N N . TRP A 1 217 ? 19.039 1.487 -21.378 1.00 93.19 217 TRP A N 1
ATOM 1685 C CA . TRP A 1 217 ? 18.957 1.189 -19.941 1.00 93.19 217 TRP A CA 1
ATOM 1686 C C . TRP A 1 217 ? 19.252 -0.259 -19.554 1.00 93.19 217 TRP A C 1
ATOM 1688 O O . TRP A 1 217 ? 19.276 -0.568 -18.359 1.00 93.19 217 TRP A O 1
ATOM 1698 N N . ARG A 1 218 ? 19.485 -1.168 -20.511 1.00 9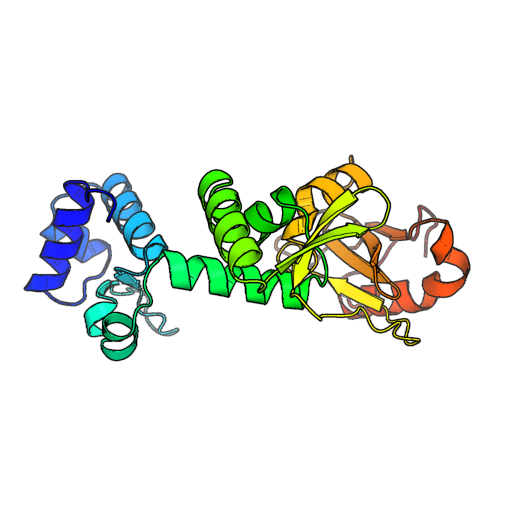4.94 218 ARG A N 1
ATOM 1699 C CA . ARG A 1 218 ? 19.653 -2.605 -20.221 1.00 94.94 218 ARG A CA 1
ATOM 1700 C C . ARG A 1 218 ? 20.732 -2.891 -19.179 1.00 94.94 218 ARG A C 1
ATOM 1702 O O . ARG A 1 218 ? 20.455 -3.571 -18.194 1.00 94.94 218 ARG A O 1
ATOM 1709 N N . GLU A 1 219 ? 21.949 -2.386 -19.372 1.00 95.25 219 GLU A N 1
ATOM 1710 C CA . GLU A 1 219 ? 23.071 -2.707 -18.476 1.00 95.25 219 GLU A CA 1
ATOM 1711 C C . GLU A 1 219 ? 22.868 -2.146 -17.064 1.00 95.25 219 GLU A C 1
ATOM 1713 O O . GLU A 1 219 ? 23.033 -2.878 -16.086 1.00 95.25 219 GLU A O 1
ATOM 1718 N N . GLU A 1 220 ? 22.426 -0.891 -16.941 1.00 95.44 220 GLU A N 1
ATOM 1719 C CA . GLU A 1 220 ? 22.142 -0.285 -15.634 1.00 95.44 220 GLU A CA 1
ATOM 1720 C C . GLU A 1 220 ? 20.992 -1.010 -14.920 1.00 95.44 220 GLU A C 1
ATOM 1722 O O . GLU A 1 220 ? 21.046 -1.256 -13.709 1.00 95.44 220 GLU A O 1
ATOM 1727 N N . THR A 1 221 ? 19.981 -1.439 -15.682 1.00 96.62 221 THR A N 1
ATOM 1728 C CA . THR A 1 221 ? 18.860 -2.218 -15.155 1.00 96.62 221 THR A CA 1
ATOM 1729 C C . THR A 1 221 ? 19.322 -3.554 -14.595 1.00 96.62 221 THR A C 1
ATOM 1731 O O . THR A 1 221 ? 19.012 -3.898 -13.449 1.00 96.62 221 THR A O 1
ATOM 1734 N N . LEU A 1 222 ? 20.124 -4.293 -15.360 1.00 97.25 222 LEU A N 1
ATOM 1735 C CA . LEU A 1 222 ? 20.679 -5.566 -14.916 1.00 97.25 222 LEU A CA 1
ATOM 1736 C C . LEU A 1 222 ? 21.596 -5.401 -13.704 1.00 97.25 222 LEU A C 1
ATOM 1738 O O . LEU A 1 222 ? 21.557 -6.235 -12.797 1.00 97.25 222 LEU A O 1
ATOM 1742 N N . GLU A 1 223 ? 22.388 -4.330 -13.640 1.00 96.50 223 GLU A N 1
ATOM 1743 C CA . GLU A 1 223 ? 23.212 -4.036 -12.469 1.00 96.50 223 GLU A CA 1
ATOM 1744 C C . GLU A 1 223 ? 22.351 -3.805 -11.216 1.00 96.50 223 GLU A C 1
ATOM 1746 O O . GLU A 1 223 ? 22.605 -4.404 -10.163 1.00 96.50 223 GLU A O 1
ATOM 1751 N N . ALA A 1 224 ? 21.298 -2.990 -11.321 1.00 96.81 224 ALA A N 1
ATOM 1752 C CA . ALA A 1 224 ? 20.397 -2.707 -10.208 1.00 96.81 224 ALA A CA 1
ATOM 1753 C C . ALA A 1 224 ? 19.682 -3.974 -9.709 1.00 96.81 224 ALA A C 1
ATOM 1755 O O . ALA A 1 224 ? 19.614 -4.213 -8.496 1.00 96.81 224 ALA A O 1
ATOM 1756 N N . VAL A 1 225 ? 19.205 -4.824 -10.627 1.00 97.31 225 VAL A N 1
ATOM 1757 C CA . VAL A 1 225 ? 18.559 -6.097 -10.277 1.00 97.31 225 VAL A CA 1
ATOM 1758 C C . VAL A 1 225 ? 19.561 -7.053 -9.627 1.00 97.31 225 VAL A C 1
ATOM 1760 O O . VAL A 1 225 ? 19.275 -7.588 -8.557 1.00 97.31 225 VAL A O 1
ATOM 1763 N N . ARG A 1 226 ? 20.772 -7.216 -10.174 1.00 96.88 226 ARG A N 1
ATOM 1764 C CA . ARG A 1 226 ? 21.821 -8.072 -9.579 1.00 96.88 226 ARG A CA 1
ATOM 1765 C C . ARG A 1 226 ? 22.240 -7.606 -8.186 1.00 96.88 226 ARG A C 1
ATOM 1767 O O . ARG A 1 226 ? 22.522 -8.430 -7.321 1.00 96.88 226 ARG A O 1
ATOM 1774 N N . ARG A 1 227 ? 22.234 -6.297 -7.923 1.00 96.00 227 ARG A N 1
ATOM 1775 C CA . ARG A 1 227 ? 22.486 -5.755 -6.578 1.00 96.00 227 ARG A CA 1
ATOM 1776 C C . ARG A 1 227 ? 21.396 -6.164 -5.584 1.00 96.00 227 ARG A C 1
ATOM 1778 O O . ARG A 1 227 ? 21.693 -6.423 -4.418 1.00 96.00 227 ARG A O 1
ATOM 1785 N N . ARG A 1 228 ? 20.141 -6.239 -6.038 1.00 95.12 228 ARG A N 1
ATOM 1786 C CA . ARG A 1 228 ? 18.989 -6.669 -5.230 1.00 95.12 228 ARG A CA 1
ATOM 1787 C C . ARG A 1 228 ? 18.901 -8.192 -5.058 1.00 95.12 228 ARG A C 1
ATOM 1789 O O . ARG A 1 228 ? 18.376 -8.638 -4.032 1.00 95.12 228 ARG A O 1
ATOM 1796 N N . TYR A 1 229 ? 19.424 -8.943 -6.027 1.00 94.19 229 TYR A N 1
ATOM 1797 C CA . TYR A 1 229 ? 19.459 -10.408 -6.102 1.00 94.19 229 TYR A CA 1
ATOM 1798 C C . TYR A 1 229 ? 20.907 -10.910 -6.285 1.00 94.19 229 TYR A C 1
ATOM 1800 O O . TYR A 1 229 ? 21.274 -11.361 -7.371 1.00 94.19 229 TYR A O 1
ATOM 1808 N N . PRO A 1 230 ? 21.762 -10.804 -5.249 1.00 94.25 230 PRO A N 1
ATOM 1809 C CA . PRO A 1 230 ? 23.196 -11.024 -5.399 1.00 94.25 230 PRO A CA 1
ATOM 1810 C C . PRO A 1 230 ? 23.594 -12.507 -5.460 1.00 94.25 230 PRO A C 1
ATOM 1812 O O . PRO A 1 230 ? 23.159 -13.346 -4.658 1.00 94.25 230 PRO A O 1
ATOM 1815 N N . ALA A 1 231 ? 24.546 -12.796 -6.347 1.00 91.81 231 ALA A N 1
ATOM 1816 C CA . ALA A 1 231 ? 25.244 -14.075 -6.414 1.00 91.81 231 ALA A CA 1
ATOM 1817 C C . ALA A 1 231 ? 26.084 -14.338 -5.141 1.00 91.81 231 ALA A C 1
ATOM 1819 O O . ALA A 1 231 ? 26.507 -13.396 -4.463 1.00 91.81 231 ALA A O 1
ATOM 1820 N N . PRO A 1 232 ? 26.349 -15.610 -4.780 1.00 91.62 232 PRO A N 1
ATOM 1821 C CA . PRO A 1 232 ? 25.936 -16.843 -5.465 1.00 91.62 232 PRO A CA 1
ATOM 1822 C C . PRO A 1 232 ? 24.569 -17.374 -5.004 1.00 91.62 232 PRO A C 1
ATOM 1824 O O . PRO A 1 232 ? 24.180 -18.481 -5.362 1.00 91.62 232 PRO A O 1
ATOM 1827 N N . LYS A 1 233 ? 23.861 -16.643 -4.134 1.00 90.44 233 LYS A N 1
ATOM 1828 C CA . LYS A 1 233 ? 22.603 -17.122 -3.539 1.00 90.44 233 LYS A CA 1
ATOM 1829 C C . LYS A 1 233 ? 21.439 -17.058 -4.522 1.00 90.44 233 LYS A C 1
ATOM 1831 O O . LYS A 1 233 ? 20.490 -17.819 -4.365 1.00 90.44 233 LYS A O 1
ATOM 1836 N N . GLN A 1 234 ? 21.503 -16.106 -5.446 1.00 93.50 234 GLN A N 1
ATOM 1837 C CA . GLN A 1 234 ? 20.482 -15.791 -6.436 1.00 93.50 234 GLN A CA 1
ATOM 1838 C C . GLN A 1 234 ? 21.182 -15.345 -7.719 1.00 93.50 234 GLN A C 1
ATOM 1840 O O . GLN A 1 234 ? 22.277 -14.779 -7.662 1.00 93.50 234 GLN A O 1
ATOM 1845 N N . HIS A 1 235 ? 20.546 -15.589 -8.854 1.00 94.38 235 HIS A N 1
ATOM 1846 C CA . HIS A 1 235 ? 21.030 -15.202 -10.170 1.00 94.38 235 HIS A CA 1
ATOM 1847 C C . HIS A 1 235 ? 19.929 -14.486 -10.948 1.00 94.38 235 HIS A C 1
ATOM 1849 O O . HIS A 1 235 ? 18.742 -14.639 -10.662 1.00 94.38 235 HIS A O 1
ATOM 1855 N N . VAL A 1 236 ? 20.347 -13.701 -11.936 1.00 97.19 236 VAL A N 1
ATOM 1856 C CA . VAL A 1 236 ? 19.465 -13.139 -12.960 1.00 97.19 236 VAL A CA 1
ATOM 1857 C C . VAL A 1 236 ? 19.737 -13.929 -14.230 1.00 97.19 236 VAL A C 1
ATOM 1859 O O . VAL A 1 236 ? 20.870 -13.905 -14.709 1.00 97.19 236 VAL A O 1
ATOM 1862 N N . LEU A 1 237 ? 18.743 -14.683 -14.696 1.00 97.25 237 LEU A N 1
ATOM 1863 C CA . LEU A 1 237 ? 18.937 -15.717 -15.716 1.00 97.25 237 LEU A CA 1
ATOM 1864 C C . LEU A 1 237 ? 18.770 -15.189 -17.144 1.00 97.25 237 LEU A C 1
ATOM 1866 O O . LEU A 1 237 ? 19.504 -15.614 -18.033 1.00 97.25 237 LEU A O 1
ATOM 1870 N N . ALA A 1 238 ? 17.824 -14.275 -17.357 1.00 97.44 238 ALA A N 1
ATOM 1871 C CA . ALA A 1 238 ? 17.531 -13.707 -18.666 1.00 97.44 238 ALA A CA 1
ATOM 1872 C C . ALA A 1 238 ? 17.151 -12.218 -18.587 1.00 97.44 238 ALA A C 1
ATOM 1874 O O . ALA A 1 238 ? 16.847 -11.689 -17.512 1.00 97.44 238 ALA A O 1
ATOM 1875 N N . CYS A 1 239 ? 17.196 -11.550 -19.738 1.00 97.38 239 CYS A N 1
ATOM 1876 C CA . CYS A 1 239 ? 16.666 -10.209 -19.956 1.00 97.38 239 CYS A CA 1
ATOM 1877 C C . CYS A 1 239 ? 15.862 -10.194 -21.258 1.00 97.38 239 CYS A C 1
ATOM 1879 O O . CYS A 1 239 ? 16.416 -10.512 -22.310 1.00 97.38 239 CYS A O 1
ATOM 1881 N N . ASN A 1 240 ? 14.588 -9.807 -21.204 1.00 96.31 240 ASN A N 1
ATOM 1882 C CA . ASN A 1 240 ? 13.652 -9.858 -22.333 1.00 96.31 240 ASN A CA 1
ATOM 1883 C C . ASN A 1 240 ? 13.657 -11.221 -23.061 1.00 96.31 240 ASN A C 1
ATOM 1885 O O . ASN A 1 240 ? 13.551 -11.291 -24.284 1.00 96.31 240 ASN A O 1
ATOM 1889 N N . GLY A 1 241 ? 13.795 -12.315 -22.304 1.00 94.56 241 GLY A N 1
ATOM 1890 C CA . GLY A 1 241 ? 13.857 -13.681 -22.827 1.00 94.56 241 GLY A CA 1
ATOM 1891 C C . GLY A 1 241 ? 15.220 -14.113 -23.383 1.00 94.56 241 GLY A C 1
ATOM 1892 O O . GLY A 1 241 ? 15.378 -15.280 -23.747 1.00 94.56 241 GLY A O 1
ATOM 1893 N N . GLU A 1 242 ? 16.217 -13.225 -23.423 1.00 95.25 242 GLU A N 1
ATOM 1894 C CA . GLU A 1 242 ? 17.587 -13.557 -23.819 1.00 95.25 242 GLU A CA 1
ATOM 1895 C C . GLU A 1 242 ? 18.422 -13.995 -22.602 1.00 95.25 242 GLU A C 1
ATOM 1897 O O . GLU A 1 242 ? 18.523 -13.233 -21.636 1.00 95.25 242 GLU A O 1
ATOM 1902 N N . PRO A 1 243 ? 19.050 -15.186 -22.623 1.00 96.44 243 PRO A N 1
ATOM 1903 C CA . PRO A 1 243 ? 19.914 -15.641 -21.533 1.00 96.44 243 PRO A CA 1
ATOM 1904 C C . PRO A 1 243 ? 21.106 -14.703 -21.266 1.00 96.44 243 PRO A C 1
ATOM 1906 O O . PRO A 1 243 ? 21.691 -14.165 -22.210 1.00 96.44 243 PRO A O 1
ATOM 1909 N N . LEU A 1 244 ? 21.480 -14.547 -19.988 1.00 92.81 244 LEU A N 1
ATOM 1910 C CA . LEU A 1 244 ? 22.588 -13.700 -19.507 1.00 92.81 244 LEU A CA 1
ATOM 1911 C C . LEU A 1 244 ? 23.859 -14.470 -19.130 1.00 92.81 244 LEU A C 1
ATOM 1913 O O . LEU A 1 244 ? 23.759 -15.636 -18.687 1.00 92.81 244 LEU A O 1
#

Sequence (244 aa):
MARLDVRQEAVIRALTYSGPLSPRQLREETGLAHRPLMAAVHRLERAFVVCEDQTDSAWDRPLHLVEREFPDLWQQAPDPEAAAAEVLARLLHTQVFATTAQLAAGSGLGKRVVGSTITTMERSARVEAVTMDGLEGWQQSGDRPTAGDVGLVRVLHLRDPLVRPRLDELALQYDGREVLQYLLIGDEIHGAACGHWRIKAHDVEDVIIDDAHVADWREETLEAVRRRYPAPKQHVLACNGEPL

pLDDT: mean 92.07, std 8.15, range [47.22, 98.44]

Foldseek 3Di:
DPDQDPLLVLLLVCCVPVNWAFLVRSCVSSVDDSVSNVVSVVVCVVVQQKDWDPDPPDPTITIGGSCVVPVVCVVPPDDPLVVLLVLLQVLLVVQQKDALQLSCQLSVDDSVSSVVSVVVCVVVQQKDWDADPNDITIHGRPDDDDQDPDWAKAWAACNRSNNRSCVVVVCVVQPPFAFGTFIRTGNDTFWTQTDDDDPFQEERAEIEGHPVCCVPCVVNNLVNVCVVRPPDRYYHQYYPPHGD

Secondary structure (DSSP, 8-state):
-PPPPHHHHHHHHHHHHH-SB-HHHHHHHH---HHHHHHHHHHHHHTTSEEE---TT-SS--EEEHHHH-HHHHHTPPPHHHHHHHHHHHHHHHHSSB-HHHHHHHH---HHHHHHHHHHHHHTTSEEEEEETTEEEEEETT---------EEEEE-TTSTTTGGGHHHHHHHTTTS-EEEEEEEETEEEEEEES---SS---B-EEEE-HHHHHHHHHHHHHHHHHHS-TTT--B-EETTEE-

Radius of gyration: 23.07 Å; chains: 1; bounding box: 47×44×60 Å